Protein 4JDH (pdb70)

Organism: Homo sapiens (NCBI:txid9606)

GO terms:
  GO:0005515 protein binding (F, IPI)
  GO:0005737 cytoplasm (C, IDA)
  GO:0004674 protein serine/threonine kinase activity (F, IDA)
  GO:0005737 cytoplasm (C, EXP)
  GO:0001558 regulation of cell growth (P, TAS)
  GO:0016477 cell migration (P, TAS)
  GO:0006915 apoptotic process (P, TAS)
  GO:0007010 cytoskeleton organization (P, TAS)
  GO:0007165 signal transduction (P, TAS)
  GO:0030674 protein-macromolecule adaptor activity (F, IMP)
  GO:0050821 protein stabilization (P, IMP)
  GO:0120183 positive regulation of focal adhesion disassembly (P, IMP)
  GO:0005794 Golgi apparatus (C, TAS)
  GO:0005829 cytosol (C, TAS)
  GO:0098641 cadherin binding involved in cell-cell adhesion (F, HDA)
  GO:0004674 protein serine/threonine kinase activity (F, IMP)
  GO:0005912 adherens junction (C, HDA)
  GO:0045766 positive regulation of angiogenesis (P, IMP)
  GO:2000352 negative regulation of endothelial cell apoptotic process (P, IMP)
  GO:0005886 plasma membrane (C, IDA)

Sequence (298 aa):
SHEQFRAALQLVVDPGDPRSYLDNFIKIGEGSTGIVCIIATVRSSGKLVAVKKMDLRKQQRRELLFNEVVIMRDYQHENVVEMYNSYLVGDELWVVMEFLEGGALTDIVTHTRMNEEQIAAVCLAVLQALSVLHAQGVIHRDIKSDSILLTHDGRVKLSDFGFCAQVSKEVPRRKLVGTPYWMAPELISRLPYGPEVDIWSLGIMVIEMVDGEPPYFNEPPLKAMKMIRDNLPPRLKNLHKVSPSLKGFLDRLLVRDPAQRATAAELLKHPFLAKAGPPASIVPLMRQNRRRRTWYFGG

B-factor: mean 46.24, std 12.18, range [27.2, 111.55]

Secondary structure (DSSP, 8-state):
-HHHHHHHHHHHSPSS-GGGTEEEEEEEEE-SS-EEEEEEETTT--EEEEEEEEGGG-SSGGGGHHHHHHHHH---TTBPPEEEEEEETTEEEEEE---TTEEHHHHHHHS---HHHHHHHHHHHHHHHHHHHHTTEE----SGGGEEE-TT--EEE---TT-EE--SSS--B--EE-GGG--HHHHTT--B-THHHHHHHHHHHHHHHHSS-TTTTS-HHHHHHHHHHSSPPPPTTGGGS-HHHHHHHHHHS-SSTTTSPPHHHHTT-GGGGGPPPGGGTGGGSTTT-/----EE---

Nearest PDB structures (foldseek):
  8ahi-assembly1_A  TM=1.001E+00  e=5.045E-53  Homo sapiens
  4zy5-assembly2_B  TM=8.581E-01  e=1.109E-31  Homo sapiens
  8a66-assembly1_A  TM=9.240E-01  e=2.057E-27  Homo sapiens
  4xg9-assembly2_B  TM=8.351E-01  e=1.535E-15  Homo sapiens
  5ghv-assembly2_B  TM=8.429E-01  e=9.903E-15  Homo sapiens

Structure (mmCIF, N/CA/C/O backbone):
data_4JDH
#
_entry.id   4JDH
#
_cell.length_a   61.926
_cell.length_b   61.926
_cell.length_c   179.397
_cell.angle_alpha   90.00
_cell.angle_beta   90.00
_cell.angle_gamma   90.00
#
_symmetry.space_group_name_H-M   'P 41 21 2'
#
loop_
_entity.id
_entity.type
_entity.pdbx_description
1 polymer 'Serine/threonine-protein kinase PAK 4'
2 polymer 'Paktide T'
3 water water
#
loop_
_atom_site.group_PDB
_atom_site.id
_atom_site.type_symbol
_atom_site.label_atom_id
_atom_site.label_alt_id
_atom_site.label_comp_id
_atom_site.label_asym_id
_atom_site.label_entity_id
_atom_site.label_seq_id
_atom_site.pdbx_PDB_ins_code
_atom_site.Cartn_x
_atom_site.Cartn_y
_atom_site.Cartn_z
_atom_site.occupancy
_atom_site.B_iso_or_equiv
_atom_site.auth_seq_id
_atom_site.auth_comp_id
_atom_site.auth_asym_id
_atom_site.auth_atom_id
_atom_site.pdbx_PDB_model_num
ATOM 1 N N . SER A 1 55 ? -23.372 -2.645 -24.435 1.00 55.28 300 SER A N 1
ATOM 2 C CA . SER A 1 55 ? -23.621 -1.679 -23.339 1.00 61.33 300 SER A CA 1
ATOM 3 C C . SER A 1 55 ? -22.442 -0.700 -23.198 1.00 53.29 300 SER A C 1
ATOM 4 O O . SER A 1 55 ? -22.630 0.452 -22.826 1.00 52.44 300 SER A O 1
ATOM 7 N N . HIS A 1 56 ? -21.232 -1.189 -23.463 1.00 52.88 301 HIS A N 1
ATOM 8 C CA . HIS A 1 56 ? -20.110 -0.310 -23.684 1.00 52.85 301 HIS A CA 1
ATOM 9 C C . HIS A 1 56 ? -20.419 0.417 -24.958 1.00 47.16 301 HIS A C 1
ATOM 10 O O . HIS A 1 56 ? -20.259 1.634 -25.024 1.00 40.11 301 HIS A O 1
ATOM 17 N N . GLU A 1 57 ? -20.833 -0.327 -25.989 1.00 46.39 302 GLU A N 1
ATOM 18 C CA . GLU A 1 57 ? -21.217 0.307 -27.248 1.00 46.36 302 GLU A CA 1
ATOM 19 C C . GLU A 1 57 ? -22.433 1.255 -27.072 1.00 43.66 302 GLU A C 1
ATOM 20 O O . GLU A 1 57 ? -22.451 2.353 -27.636 1.00 40.79 302 GLU A O 1
ATOM 26 N N . GLN A 1 58 ? -23.372 0.883 -26.204 1.00 43.39 303 GLN A N 1
ATOM 27 C CA . GLN A 1 58 ? -24.459 1.755 -25.846 1.00 45.38 303 GLN A CA 1
ATOM 28 C C . GLN A 1 58 ? -23.985 3.064 -25.192 1.00 44.12 303 GLN A C 1
ATOM 29 O O . GLN A 1 58 ? -24.443 4.193 -25.577 1.00 38.41 303 GLN A O 1
ATOM 35 N N . PHE A 1 59 ? -23.040 2.956 -24.254 1.00 43.52 304 PHE A N 1
ATOM 36 C CA . PHE A 1 59 ? -22.470 4.200 -23.648 1.00 42.25 304 PHE A CA 1
ATOM 37 C C . PHE A 1 59 ? -21.608 5.056 -24.586 1.00 38.26 304 PHE A C 1
ATOM 38 O O . PHE A 1 59 ? -21.687 6.306 -24.562 1.00 38.47 304 PHE A O 1
ATOM 46 N N . ARG A 1 60 ? -20.810 4.400 -25.438 1.00 38.61 305 ARG A N 1
ATOM 47 C CA . ARG A 1 60 ? -20.095 5.098 -26.490 1.00 42.01 305 ARG A CA 1
ATOM 48 C C . ARG A 1 60 ? -21.076 5.936 -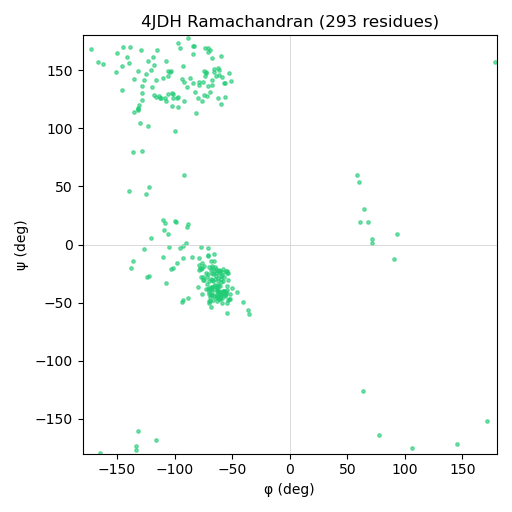27.339 1.00 39.42 305 ARG A C 1
ATOM 49 O O . ARG A 1 60 ? -20.759 7.054 -27.642 1.00 37.51 305 ARG A O 1
ATOM 57 N N . ALA A 1 61 ? -22.209 5.357 -27.781 1.00 37.83 306 ALA A N 1
ATOM 58 C CA . ALA A 1 61 ? -23.206 6.117 -28.615 1.00 36.97 306 ALA A CA 1
ATOM 59 C C . ALA A 1 61 ? -23.719 7.359 -27.848 1.00 37.09 306 ALA A C 1
ATOM 60 O O . ALA A 1 61 ? -23.824 8.433 -28.389 1.00 36.09 306 ALA A O 1
ATOM 62 N N . ALA A 1 62 ? -23.984 7.221 -26.563 1.00 36.74 307 ALA A N 1
ATOM 63 C CA . ALA A 1 62 ? -24.560 8.341 -25.785 1.00 35.91 307 ALA A CA 1
ATOM 64 C C . ALA A 1 62 ? -23.581 9.483 -25.646 1.00 37.22 307 ALA A C 1
ATOM 65 O O . ALA A 1 62 ? -23.914 10.684 -25.784 1.00 35.92 307 ALA A O 1
ATOM 67 N N . LEU A 1 63 ? -22.318 9.135 -25.402 1.00 34.77 308 LEU A N 1
ATOM 68 C CA . LEU A 1 63 ? -21.296 10.161 -25.206 1.00 35.07 308 LEU A CA 1
ATOM 69 C C . LEU A 1 63 ? -21.029 10.857 -26.513 1.00 33.32 308 LEU A C 1
ATOM 70 O O . LEU A 1 63 ? -20.757 12.042 -26.561 1.00 34.73 308 LEU A O 1
ATOM 75 N N . GLN A 1 64 ? -21.172 10.126 -27.597 1.00 33.59 309 GLN A N 1
ATOM 76 C CA . GLN A 1 64 ? -20.986 10.751 -28.909 1.00 35.57 309 GLN A CA 1
ATOM 77 C C . GLN A 1 64 ? -21.982 11.883 -29.228 1.00 40.07 309 GLN A C 1
ATOM 78 O O . GLN A 1 64 ? -21.631 12.818 -29.954 1.00 37.57 309 GLN A O 1
ATOM 84 N N . LEU A 1 65 ? -23.215 11.798 -28.704 1.00 33.99 310 LEU A N 1
ATOM 85 C CA . LEU A 1 65 ? -24.190 12.876 -28.900 1.00 39.68 310 LEU A CA 1
ATOM 86 C C . LEU A 1 65 ? -23.828 14.147 -28.135 1.00 40.57 310 LEU A C 1
ATOM 87 O O . LEU A 1 65 ? -24.319 15.236 -28.441 1.00 49.75 310 LEU A O 1
ATOM 92 N N . VAL A 1 66 ? -22.974 13.999 -27.140 1.00 35.31 311 VAL A N 1
ATOM 93 C CA . VAL A 1 66 ? -22.672 15.059 -26.206 1.00 42.44 311 VAL A CA 1
ATOM 94 C C . VAL A 1 66 ? -21.301 15.761 -26.462 1.00 43.63 311 VAL A C 1
ATOM 95 O O . VAL A 1 66 ? -21.125 16.900 -26.043 1.00 40.61 311 VAL A O 1
ATOM 99 N N . VAL A 1 67 ? -20.364 15.105 -27.171 1.00 38.89 312 VAL A N 1
ATOM 100 C CA . VAL A 1 67 ? -18.980 15.640 -27.314 1.00 38.36 312 VAL A CA 1
ATOM 101 C C . VAL A 1 67 ? -18.928 16.366 -28.639 1.00 42.36 312 VAL A C 1
ATOM 102 O O . VAL A 1 67 ? -19.889 16.267 -29.409 1.00 39.97 312 VAL A O 1
ATOM 106 N N . ASP A 1 68 ? -17.818 17.050 -28.941 1.00 38.86 313 ASP A N 1
ATOM 107 C CA . ASP A 1 68 ? -17.579 17.611 -30.288 1.00 42.04 313 ASP A CA 1
ATOM 108 C C . ASP A 1 68 ? -17.246 16.518 -31.285 1.00 43.68 313 ASP A C 1
ATOM 109 O O . ASP A 1 68 ? -16.690 15.494 -30.912 1.00 46.36 313 ASP A O 1
ATOM 114 N N . PRO A 1 69 ? -17.629 16.716 -32.576 1.00 49.79 314 PRO A N 1
ATOM 115 C CA . PRO A 1 69 ? -17.245 15.806 -33.662 1.00 47.06 314 PRO A CA 1
ATOM 116 C C . PRO A 1 69 ? -15.725 15.839 -33.895 1.00 48.79 314 PRO A C 1
ATOM 117 O O . PRO A 1 69 ? -15.080 16.835 -33.574 1.00 44.71 314 PRO A O 1
ATOM 121 N N . GLY A 1 70 ? -15.154 14.736 -34.373 1.00 47.24 315 GLY A N 1
ATOM 122 C CA . GLY A 1 70 ? -13.788 14.709 -34.825 1.00 49.26 315 GLY A CA 1
ATOM 123 C C . GLY A 1 70 ? -12.805 14.025 -33.920 1.00 52.44 315 GLY A C 1
ATOM 124 O O . GLY A 1 70 ? -13.160 13.427 -32.908 1.00 52.92 315 GLY A O 1
ATOM 125 N N . ASP A 1 71 ? -11.547 14.112 -34.310 1.00 53.59 316 ASP A N 1
ATOM 126 C CA . ASP A 1 71 ? -10.454 13.467 -33.621 1.00 54.70 316 ASP A CA 1
ATOM 127 C C . ASP A 1 71 ? -9.368 14.545 -33.455 1.00 50.92 316 ASP A C 1
ATOM 128 O O . ASP A 1 71 ? -8.812 14.994 -34.469 1.00 50.98 316 ASP A O 1
ATOM 133 N N . PRO A 1 72 ? -9.025 14.940 -32.206 1.00 44.32 317 PRO A N 1
ATOM 134 C CA . PRO A 1 72 ? -8.053 16.013 -32.158 1.00 41.28 317 PRO A CA 1
ATOM 135 C C . PRO A 1 72 ? -6.673 15.570 -32.585 1.00 45.16 317 PRO A C 1
ATOM 136 O O . PRO A 1 72 ? -5.766 16.401 -32.613 1.00 39.37 317 PRO A O 1
ATOM 140 N N . ARG A 1 73 ? -6.472 14.282 -32.890 1.00 44.18 318 ARG A N 1
ATOM 141 C CA . ARG A 1 73 ? -5.113 13.907 -33.372 1.00 49.67 318 ARG A CA 1
ATOM 142 C C . ARG A 1 73 ? -4.905 14.552 -34.719 1.00 48.69 318 ARG A C 1
ATOM 143 O O . ARG A 1 73 ? -3.802 14.701 -35.143 1.00 48.65 318 ARG A O 1
ATOM 151 N N . SER A 1 74 ? -5.981 14.962 -35.376 1.00 42.61 319 SER A N 1
ATOM 152 C CA . SER A 1 74 ? -5.837 15.709 -36.611 1.00 49.76 319 SER A CA 1
ATOM 153 C C . SER A 1 74 ? -5.069 17.055 -36.407 1.00 52.14 319 SER A C 1
ATOM 154 O O . SER A 1 74 ? -4.499 17.540 -37.370 1.00 45.75 319 SER A O 1
ATOM 157 N N . TYR A 1 75 ? -5.025 17.639 -35.187 1.00 45.05 320 TYR A N 1
ATOM 158 C CA . TYR A 1 75 ? -4.289 18.911 -34.965 1.00 45.52 320 TYR A CA 1
ATOM 159 C C . TYR A 1 75 ? -3.277 18.895 -33.852 1.00 42.09 320 TYR A C 1
ATOM 160 O O . TYR A 1 75 ? -2.559 19.912 -33.635 1.00 42.22 320 TYR A O 1
ATOM 169 N N . LEU A 1 76 ? -3.186 17.770 -33.126 1.00 41.26 321 LEU A N 1
ATOM 170 C CA . LEU A 1 76 ? -2.200 17.690 -32.017 1.00 41.13 321 LEU A CA 1
ATOM 171 C C . LEU A 1 76 ? -1.062 16.753 -32.307 1.00 42.91 321 LEU A C 1
ATOM 172 O O . LEU A 1 76 ? -1.292 15.710 -32.870 1.00 47.68 321 LEU A O 1
ATOM 177 N N . ASP A 1 77 ? 0.145 17.105 -31.867 1.00 42.89 322 ASP A N 1
ATOM 178 C CA . ASP A 1 77 ? 1.354 16.318 -32.042 1.00 47.13 322 ASP A CA 1
ATOM 179 C C . ASP A 1 77 ? 2.001 16.013 -30.699 1.00 41.90 322 ASP A C 1
ATOM 180 O O . ASP A 1 77 ? 1.854 16.769 -29.714 1.00 41.56 322 ASP A O 1
ATOM 185 N N . ASN A 1 78 ? 2.808 14.962 -30.676 1.00 40.81 323 ASN A N 1
ATOM 186 C CA . ASN A 1 78 ? 3.771 14.762 -29.548 1.00 44.25 323 ASN A CA 1
ATOM 187 C C . ASN A 1 78 ? 3.102 14.644 -28.189 1.00 40.08 323 ASN A C 1
ATOM 188 O O . ASN A 1 78 ? 3.465 15.377 -27.236 1.00 39.88 323 ASN A O 1
ATOM 193 N N . PHE A 1 79 ? 2.155 13.725 -28.102 1.00 39.61 324 PHE A N 1
ATOM 194 C CA . PHE A 1 79 ? 1.526 13.381 -26.830 1.00 38.34 324 PHE A CA 1
ATOM 195 C C . PHE A 1 79 ? 2.543 12.854 -25.803 1.00 37.41 324 PHE A C 1
ATOM 196 O O . PHE A 1 79 ? 3.248 11.924 -26.084 1.00 35.56 324 PHE A O 1
ATOM 204 N N . ILE A 1 80 ? 2.682 13.497 -24.662 1.00 36.22 325 ILE A N 1
ATOM 205 C CA . ILE A 1 80 ? 3.607 12.974 -23.586 1.00 38.46 325 ILE A CA 1
ATOM 206 C C . ILE A 1 80 ? 2.826 12.910 -22.284 1.00 37.17 325 ILE A C 1
ATOM 207 O O . ILE A 1 80 ? 2.301 13.967 -21.787 1.00 33.90 325 ILE A O 1
ATOM 212 N N . LYS A 1 81 ? 2.799 11.723 -21.686 1.00 36.83 326 LYS A N 1
ATOM 213 C CA . LYS A 1 81 ? 1.991 11.534 -20.509 1.00 39.49 326 LYS A CA 1
ATOM 214 C C . LYS A 1 81 ? 2.636 12.316 -19.406 1.00 42.98 326 LYS A C 1
ATOM 215 O O . LYS A 1 81 ? 3.845 12.266 -19.250 1.00 43.34 326 LYS A O 1
ATOM 221 N N . ILE A 1 82 ? 1.866 13.122 -18.686 1.00 40.36 327 ILE A N 1
ATOM 222 C CA . ILE A 1 82 ? 2.414 13.784 -17.527 1.00 43.56 327 ILE A CA 1
ATOM 223 C C . ILE A 1 82 ? 1.759 13.515 -16.171 1.00 52.36 327 ILE A C 1
ATOM 224 O O . ILE A 1 82 ? 2.141 14.150 -15.185 1.00 47.95 327 ILE A O 1
ATOM 229 N N . GLY A 1 83 ? 0.802 12.600 -16.102 1.00 46.61 328 GLY A N 1
ATOM 230 C CA . GLY A 1 83 ? -0.011 12.503 -14.889 1.00 53.08 328 GLY A CA 1
ATOM 231 C C . GLY A 1 83 ? -1.056 11.426 -15.041 1.00 58.46 328 GLY A C 1
ATOM 232 O O . GLY A 1 83 ? -1.403 11.069 -16.168 1.00 47.74 328 GLY A O 1
ATOM 233 N N . GLU A 1 84 ? -1.523 10.911 -13.896 1.00 58.88 329 GLU A N 1
ATOM 234 C CA . GLU A 1 84 ? -2.554 9.884 -13.767 1.00 58.06 329 GLU A CA 1
ATOM 235 C C . GLU A 1 84 ? -3.553 10.443 -12.801 1.00 64.97 329 GLU A C 1
ATOM 236 O O . GLU A 1 84 ? -3.174 11.044 -11.793 1.00 64.51 329 GLU A O 1
ATOM 242 N N . GLY A 1 85 ? -4.832 10.283 -13.129 1.00 61.66 330 GLY A N 1
ATOM 243 C CA . GLY A 1 85 ? -5.914 10.732 -12.282 1.00 55.95 330 GLY A CA 1
ATOM 244 C C . GLY A 1 85 ? -6.745 9.562 -11.784 1.00 67.70 330 GLY A C 1
ATOM 245 O O . GLY A 1 85 ? -6.394 8.366 -11.926 1.00 62.97 330 GLY A O 1
ATOM 246 N N . SER A 1 86 ? -7.880 9.906 -11.206 1.00 75.96 331 SER A N 1
ATOM 247 C CA . SER A 1 86 ? -8.802 8.892 -10.744 1.00 72.55 331 SER A CA 1
ATOM 248 C C . SER A 1 86 ? -9.591 8.287 -11.894 1.00 69.83 331 SER A C 1
ATOM 249 O O . SER A 1 86 ? -10.002 7.114 -11.819 1.00 65.55 331 SER A O 1
ATOM 252 N N . THR A 1 87 ? -9.789 9.074 -12.957 1.00 57.65 332 THR A N 1
ATOM 253 C CA . THR A 1 87 ? -10.603 8.594 -14.072 1.00 52.07 332 THR A CA 1
ATOM 254 C C . THR A 1 87 ? -9.799 8.315 -15.343 1.00 51.15 332 THR A C 1
ATOM 255 O O . THR A 1 87 ? -10.321 7.726 -16.273 1.00 49.16 332 THR A O 1
ATOM 259 N N . GLY A 1 88 ? -8.531 8.736 -15.377 1.00 43.87 333 GLY A N 1
ATOM 260 C CA . GLY A 1 88 ? -7.675 8.450 -16.526 1.00 49.24 333 GLY A CA 1
ATOM 261 C C . GLY A 1 88 ? -6.349 9.187 -16.486 1.00 50.13 333 GLY A C 1
ATOM 262 O O . GLY A 1 88 ? -5.851 9.535 -15.413 1.00 46.56 333 GLY A O 1
ATOM 263 N N . ILE A 1 89 ? -5.790 9.463 -17.648 1.00 43.91 334 ILE A N 1
ATOM 264 C CA . ILE A 1 89 ? -4.443 10.027 -17.682 1.00 44.22 334 ILE A CA 1
ATOM 265 C C . ILE A 1 89 ? -4.415 11.432 -18.259 1.00 43.70 334 ILE A C 1
ATOM 266 O O . ILE A 1 89 ? -5.406 11.895 -18.829 1.00 38.92 334 ILE A O 1
ATOM 271 N N . VAL A 1 90 ? -3.302 12.144 -18.099 1.00 36.50 335 VAL A N 1
ATOM 272 C CA . VAL A 1 90 ? -3.203 13.496 -18.620 1.00 38.85 335 VAL A CA 1
ATOM 273 C C . VAL A 1 90 ? -1.915 13.550 -19.458 1.00 39.96 335 VAL A C 1
ATOM 274 O O . VAL A 1 90 ? -0.840 13.079 -18.989 1.00 38.01 335 VAL A O 1
ATOM 278 N N . CYS A 1 91 ? -2.033 14.065 -20.680 1.00 35.73 336 CYS A N 1
ATOM 279 C CA . CYS A 1 91 ? -0.893 14.292 -21.571 1.00 36.67 336 CYS A CA 1
ATOM 280 C C . CYS A 1 91 ? -0.752 15.757 -21.953 1.00 36.94 336 CYS A C 1
ATOM 281 O O . CYS A 1 91 ? -1.740 16.508 -22.003 1.00 37.27 336 CYS A O 1
ATOM 284 N N . ILE A 1 92 ? 0.477 16.181 -22.212 1.00 33.41 337 ILE A N 1
ATOM 285 C CA A ILE A 1 92 ? 0.749 17.399 -22.958 0.50 35.22 337 ILE A CA 1
ATOM 286 C CA B ILE A 1 92 ? 0.640 17.377 -22.958 0.50 33.36 337 ILE A CA 1
ATOM 287 C C . ILE A 1 92 ? 0.661 17.061 -24.438 1.00 34.32 337 ILE A C 1
ATOM 288 O O . ILE A 1 92 ? 1.033 15.937 -24.857 1.00 36.65 337 ILE A O 1
ATOM 297 N N . ALA A 1 93 ? 0.193 18.002 -25.231 1.00 36.60 338 ALA A N 1
ATOM 298 C CA . ALA A 1 93 ? 0.230 17.826 -26.690 1.00 36.74 338 ALA A CA 1
ATOM 299 C C . ALA A 1 93 ? 0.623 19.171 -27.242 1.00 41.74 338 ALA A C 1
ATOM 300 O O . ALA A 1 93 ? 0.414 20.257 -26.604 1.00 36.36 338 ALA A O 1
ATOM 302 N N . THR A 1 94 ? 1.185 19.113 -28.437 1.00 37.87 339 THR A N 1
ATOM 303 C CA . THR A 1 94 ? 1.569 20.325 -29.157 1.00 39.58 339 THR A CA 1
ATOM 304 C C . THR A 1 94 ? 0.542 20.610 -30.226 1.00 37.41 339 THR A C 1
ATOM 305 O O . THR A 1 94 ? 0.225 19.711 -30.989 1.00 39.03 339 THR A O 1
ATOM 309 N N . VAL A 1 95 ? 0.027 21.841 -30.304 1.00 36.58 340 VAL A N 1
ATOM 310 C CA . VAL A 1 95 ? -0.892 22.185 -31.390 1.00 36.15 340 VAL A CA 1
ATOM 311 C C . VAL A 1 95 ? -0.048 22.373 -32.664 1.00 41.77 340 VAL A C 1
ATOM 312 O O . VAL A 1 95 ? 0.865 23.175 -32.666 1.00 43.92 340 VAL A O 1
ATOM 316 N N . ARG A 1 96 ? -0.346 21.640 -33.726 1.00 41.43 341 ARG A N 1
ATOM 317 C CA . ARG A 1 96 ? 0.539 21.642 -34.867 1.00 50.07 341 ARG A CA 1
ATOM 318 C C . ARG A 1 96 ? 0.599 22.971 -35.659 1.00 52.74 341 ARG A C 1
ATOM 319 O O . ARG A 1 96 ? 1.636 23.252 -36.200 1.00 53.62 341 ARG A O 1
ATOM 327 N N . SER A 1 97 ? -0.486 23.757 -35.683 1.00 48.02 342 SER A N 1
ATOM 328 C CA . SER A 1 97 ? -0.566 24.996 -36.464 1.00 53.44 342 SER A CA 1
ATOM 329 C C . SER A 1 97 ? 0.300 26.098 -35.877 1.00 55.11 342 SER A C 1
ATOM 330 O O . SER A 1 97 ? 0.756 26.952 -36.611 1.00 67.29 342 SER A O 1
ATOM 333 N N . SER A 1 98 ? 0.562 26.031 -34.574 1.00 50.59 343 SER A N 1
ATOM 334 C CA . SER A 1 98 ? 1.114 27.147 -33.808 1.00 51.41 343 SER A CA 1
ATOM 335 C C . SER A 1 98 ? 2.221 26.800 -32.852 1.00 51.98 343 SER A C 1
ATOM 336 O O . SER A 1 98 ? 2.827 27.688 -32.281 1.00 51.43 343 SER A O 1
ATOM 339 N N . GLY A 1 99 ? 2.404 25.513 -32.577 1.00 52.75 344 GLY A N 1
ATOM 340 C CA . GLY A 1 99 ? 3.322 25.096 -31.530 1.00 51.02 344 GLY A CA 1
ATOM 341 C C . GLY A 1 99 ? 2.908 25.350 -30.081 1.00 50.51 344 GLY A C 1
ATOM 342 O O . GLY A 1 99 ? 3.699 25.088 -29.194 1.00 50.08 344 GLY A O 1
ATOM 343 N N . LYS A 1 100 ? 1.698 25.857 -29.811 1.00 47.07 345 LYS A N 1
ATOM 344 C CA . LYS A 1 100 ? 1.234 26.002 -28.428 1.00 45.30 345 LYS A CA 1
ATOM 345 C C . LYS A 1 100 ? 1.042 24.639 -27.746 1.00 41.59 345 LYS A C 1
ATOM 346 O O . LYS A 1 100 ? 0.645 23.631 -28.385 1.00 37.90 345 LYS A O 1
ATOM 352 N N . LEU A 1 101 ? 1.261 24.625 -26.445 1.00 37.25 346 LEU A N 1
ATOM 353 C CA . LEU A 1 101 ? 0.960 23.429 -25.634 1.00 35.83 346 LEU A CA 1
ATOM 354 C C . LEU A 1 101 ? -0.478 23.355 -25.050 1.00 39.46 346 LEU A C 1
ATOM 355 O O . LEU A 1 101 ? -0.971 24.349 -24.544 1.00 39.25 346 LEU A O 1
ATOM 360 N N . VAL A 1 102 ? -1.139 22.191 -25.118 1.00 34.92 347 VAL A N 1
ATOM 361 C CA . VAL A 1 102 ? -2.420 21.989 -24.422 1.00 34.57 347 VAL A CA 1
ATOM 362 C C . VAL A 1 102 ? -2.311 20.741 -23.643 1.00 35.15 347 VAL A C 1
ATOM 363 O O . VAL A 1 102 ? -1.369 19.972 -23.841 1.00 36.60 347 VAL A O 1
ATOM 367 N N . ALA A 1 103 ? -3.265 20.523 -22.745 1.00 31.50 348 ALA A N 1
ATOM 368 C CA . ALA A 1 103 ? -3.336 19.307 -22.004 1.00 32.61 348 ALA A CA 1
ATOM 369 C C . ALA A 1 103 ? -4.477 18.497 -22.569 1.00 33.30 348 ALA A C 1
ATOM 370 O O . ALA A 1 103 ? -5.440 19.087 -23.070 1.00 35.54 348 ALA A O 1
ATOM 372 N N . VAL A 1 104 ? -4.362 17.171 -22.503 1.00 33.58 349 VAL A N 1
ATOM 373 C CA . VAL A 1 104 ? -5.408 16.280 -22.990 1.00 35.13 349 VAL A CA 1
ATOM 374 C C . VAL A 1 104 ? -5.668 15.224 -21.886 1.00 33.26 349 VAL A C 1
ATOM 375 O O . VAL A 1 104 ? -4.776 14.468 -21.503 1.00 34.25 349 VAL A O 1
ATOM 379 N N . LYS A 1 105 ? -6.877 15.227 -21.367 1.00 33.53 350 LYS A N 1
ATOM 380 C CA . LYS A 1 105 ? -7.260 14.224 -20.411 1.00 35.59 350 LYS A CA 1
ATOM 381 C C . LYS A 1 105 ? -7.888 13.097 -21.179 1.00 37.36 350 LYS A C 1
ATOM 382 O O . LYS A 1 105 ? -8.822 13.312 -21.989 1.00 36.13 350 LYS A O 1
ATOM 388 N N . LYS A 1 106 ? -7.341 11.891 -21.009 1.00 33.12 351 LYS A N 1
ATOM 389 C CA . LYS A 1 106 ? -7.866 10.671 -21.644 1.00 34.81 351 LYS A CA 1
ATOM 390 C C . LYS A 1 106 ? -8.447 9.691 -20.589 1.00 39.08 351 LYS A C 1
ATOM 391 O O . LYS A 1 106 ? -7.746 9.331 -19.621 1.00 35.28 351 LYS A O 1
ATOM 397 N N . MET A 1 107 ? -9.703 9.280 -20.777 1.00 39.24 352 MET A N 1
ATOM 398 C CA . MET A 1 107 ? -10.473 8.486 -19.788 1.00 34.93 352 MET A CA 1
ATOM 399 C C . MET A 1 107 ? -11.073 7.347 -20.535 1.00 38.73 352 MET A C 1
ATOM 400 O O . MET A 1 107 ? -11.891 7.563 -21.426 1.00 37.62 352 MET A O 1
ATOM 405 N N . ASP A 1 108 ? -10.670 6.130 -20.182 1.00 36.86 353 ASP A N 1
ATOM 406 C CA . ASP A 1 108 ? -11.145 4.953 -20.865 1.00 41.68 353 ASP A CA 1
ATOM 407 C C . ASP A 1 108 ? -12.534 4.606 -20.337 1.00 42.17 353 ASP A C 1
ATOM 408 O O . ASP A 1 108 ? -12.723 4.474 -19.119 1.00 42.71 353 ASP A O 1
ATOM 413 N N . LEU A 1 109 ? -13.496 4.480 -21.249 1.00 37.26 354 LEU A N 1
ATOM 414 C CA . LEU A 1 109 ? -14.885 4.260 -20.839 1.00 42.65 354 LEU A CA 1
ATOM 415 C C . LEU A 1 109 ? -15.027 2.903 -20.111 1.00 42.48 354 LEU A C 1
ATOM 416 O O . LEU A 1 109 ? -15.896 2.724 -19.248 1.00 43.16 354 LEU A O 1
ATOM 421 N N . ARG A 1 110 ? -14.142 1.985 -20.438 1.00 43.09 355 ARG A N 1
ATOM 422 C CA . ARG A 1 110 ? -14.130 0.673 -19.761 1.00 51.78 355 ARG A CA 1
ATOM 423 C C . ARG A 1 110 ? -13.491 0.621 -18.383 1.00 47.68 355 ARG A C 1
ATOM 424 O O . ARG A 1 110 ? -13.643 -0.355 -17.703 1.00 57.28 355 ARG A O 1
ATOM 432 N N . LYS A 1 111 ? -12.785 1.655 -17.966 1.00 46.04 356 LYS A N 1
ATOM 433 C CA . LYS A 1 111 ? -12.058 1.620 -16.713 1.00 51.51 356 LYS A CA 1
ATOM 434 C C . LYS A 1 111 ? -12.736 2.504 -15.691 1.00 51.56 356 LYS A C 1
ATOM 435 O O . LYS A 1 111 ? -12.089 2.915 -14.741 1.00 51.57 356 LYS A O 1
ATOM 441 N N . GLN A 1 112 ? -14.000 2.865 -15.883 1.00 43.97 357 GLN A N 1
ATOM 442 C CA . GLN A 1 112 ? -14.614 3.839 -14.944 1.00 44.20 357 GLN A CA 1
ATOM 443 C C . GLN A 1 112 ? -15.302 3.111 -13.792 1.00 48.13 357 GLN A C 1
ATOM 444 O O . GLN A 1 112 ? -15.961 2.107 -14.027 1.00 51.42 357 GLN A O 1
ATOM 450 N N . GLN A 1 113 ? -15.191 3.607 -12.552 1.00 51.84 358 GLN A N 1
ATOM 451 C CA . GLN A 1 113 ? -16.132 3.124 -11.494 1.00 56.77 358 GLN A CA 1
ATOM 452 C C . GLN A 1 113 ? -17.600 3.304 -11.920 1.00 58.52 358 GLN A C 1
ATOM 453 O O . GLN A 1 113 ? -18.372 2.373 -11.903 1.00 60.43 358 GLN A O 1
ATOM 459 N N . ARG A 1 114 ? -17.960 4.503 -12.367 1.00 50.00 359 ARG A N 1
ATOM 460 C CA . ARG A 1 114 ? -19.319 4.782 -12.822 1.00 53.28 359 ARG A CA 1
ATOM 461 C C . ARG A 1 114 ? -19.219 5.577 -14.122 1.00 46.93 359 ARG A C 1
ATOM 462 O O . ARG A 1 114 ? -18.762 6.714 -14.084 1.00 41.42 359 ARG A O 1
ATOM 470 N N . ARG A 1 115 ? -19.652 5.008 -15.241 1.00 41.51 360 ARG A N 1
ATOM 471 C CA . ARG A 1 115 ? -19.432 5.607 -16.578 1.00 47.70 360 ARG A CA 1
ATOM 472 C C . ARG A 1 115 ? -20.095 6.945 -16.697 1.00 43.70 360 ARG A C 1
ATOM 473 O O . ARG A 1 115 ? -19.567 7.871 -17.344 1.00 38.40 360 ARG A O 1
ATOM 481 N N . GLU A 1 116 ? -21.301 7.010 -16.142 1.00 41.07 361 GLU A N 1
ATOM 482 C CA . GLU A 1 116 ? -22.165 8.161 -16.351 1.00 46.87 361 GLU A CA 1
ATOM 483 C C . GLU A 1 116 ? -21.587 9.412 -15.679 1.00 44.06 361 GLU A C 1
ATOM 484 O O . GLU A 1 116 ? -21.939 10.553 -16.058 1.00 42.70 361 GLU A O 1
ATOM 490 N N . LEU A 1 117 ? -20.691 9.226 -14.703 1.00 39.33 362 LEU A N 1
ATOM 491 C CA . LEU A 1 117 ? -19.928 10.408 -14.183 1.00 38.71 362 LEU A CA 1
ATOM 492 C C . LEU A 1 117 ? -19.062 11.109 -15.243 1.00 40.40 362 LEU A C 1
ATOM 493 O O . LEU A 1 117 ? -18.759 12.311 -15.090 1.00 38.51 362 LEU A O 1
ATOM 498 N N . LEU A 1 118 ? -18.654 10.397 -16.318 1.00 35.44 363 LEU A N 1
ATOM 499 C CA . LEU A 1 118 ? -17.937 11.110 -17.419 1.00 38.77 363 LEU A CA 1
ATOM 500 C C . LEU A 1 118 ? -18.693 12.323 -18.011 1.00 41.83 363 LEU A C 1
ATOM 501 O O . LEU A 1 118 ? -18.048 13.226 -18.593 1.00 38.85 363 LEU A O 1
ATOM 506 N N . PHE A 1 119 ? -20.034 12.358 -17.854 1.00 37.45 364 PHE A N 1
ATOM 507 C CA . PHE A 1 119 ? -20.847 13.499 -18.301 1.00 38.58 364 PHE A CA 1
ATOM 508 C C . PHE A 1 119 ? -20.547 14.729 -17.452 1.00 43.41 364 PHE A C 1
ATOM 509 O O . PHE A 1 119 ? -20.736 15.838 -17.928 1.00 41.53 364 PHE A O 1
ATOM 517 N N . ASN A 1 120 ? -20.008 14.536 -16.242 1.00 41.73 365 ASN A N 1
ATOM 518 C CA . ASN A 1 120 ? -19.586 15.693 -15.384 1.00 38.33 365 ASN A CA 1
ATOM 519 C C . ASN A 1 120 ? -18.665 16.676 -16.082 1.00 47.44 365 ASN A C 1
ATOM 520 O O . ASN A 1 120 ? -18.906 17.880 -16.004 1.00 55.54 365 ASN A O 1
ATOM 525 N N . GLU A 1 121 ? -17.643 16.153 -16.754 1.00 43.34 366 GLU A N 1
ATOM 526 C CA . GLU A 1 121 ? -16.700 16.915 -17.535 1.00 54.40 366 GLU A CA 1
ATOM 527 C C . GLU A 1 121 ? -17.443 17.754 -18.614 1.00 57.01 366 GLU A C 1
ATOM 528 O O . GLU A 1 121 ? -17.146 18.932 -18.877 1.00 53.16 366 GLU A O 1
ATOM 534 N N . VAL A 1 122 ? -18.452 17.170 -19.239 1.00 52.90 367 VAL A N 1
ATOM 535 C CA . VAL A 1 122 ? -19.218 17.968 -20.216 1.00 46.94 367 VAL A CA 1
ATOM 536 C C . VAL A 1 122 ? -20.074 19.056 -19.574 1.00 39.80 367 VAL A C 1
ATOM 537 O O . VAL A 1 122 ? -20.080 20.216 -20.049 1.00 48.75 367 VAL A O 1
ATOM 541 N N . VAL A 1 123 ? -20.849 18.732 -18.538 1.00 42.66 368 VAL A N 1
ATOM 542 C CA . VAL A 1 123 ? -21.640 19.758 -17.845 1.00 46.92 368 VAL A CA 1
ATOM 543 C C . VAL A 1 123 ? -20.706 20.926 -17.358 1.00 46.90 368 VAL A C 1
ATOM 544 O O . VAL A 1 123 ? -21.065 22.096 -17.447 1.00 46.56 368 VAL A O 1
ATOM 548 N N . ILE A 1 124 ? -19.536 20.629 -16.809 1.00 40.31 369 ILE A N 1
ATOM 549 C CA . ILE A 1 124 ? -18.717 21.743 -16.262 1.00 45.08 369 ILE A CA 1
ATOM 550 C C . ILE A 1 124 ? -18.196 22.602 -17.383 1.00 54.44 369 ILE A C 1
ATOM 551 O O . ILE A 1 124 ? -18.306 23.841 -17.308 1.00 48.84 369 ILE A O 1
ATOM 556 N N . MET A 1 125 ? -17.680 21.945 -18.439 1.00 48.15 370 MET A N 1
ATOM 557 C CA . MET A 1 125 ? -17.165 22.609 -19.616 1.00 48.90 370 MET A CA 1
ATOM 558 C C . MET A 1 125 ? -18.219 23.528 -20.249 1.00 53.69 370 MET A C 1
ATOM 559 O O . MET A 1 125 ? -17.934 24.662 -20.626 1.00 48.47 370 MET A O 1
ATOM 564 N N . ARG A 1 126 ? -19.440 23.017 -20.354 1.00 50.82 371 ARG A N 1
ATOM 565 C CA . ARG A 1 126 ? -20.520 23.742 -21.033 1.00 54.46 371 ARG A CA 1
ATOM 566 C C . ARG A 1 126 ? -21.062 24.873 -20.202 1.00 56.24 371 ARG A C 1
ATOM 567 O O . ARG A 1 126 ? -21.496 25.875 -20.744 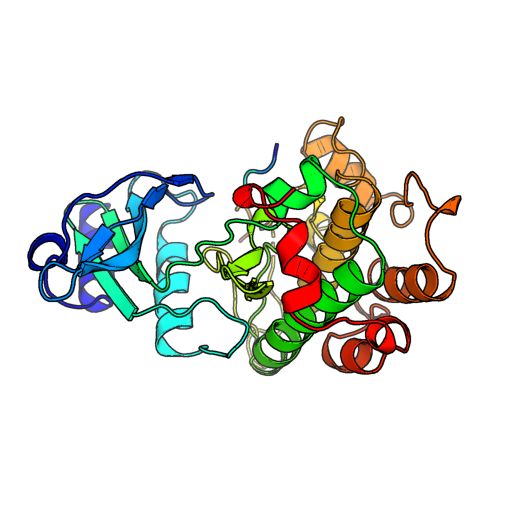1.00 59.84 371 ARG A O 1
ATOM 575 N N . ASP A 1 127 ? -21.023 24.736 -18.883 1.00 53.99 372 ASP A N 1
ATOM 576 C CA . ASP A 1 127 ? -21.799 25.613 -18.054 1.00 56.53 372 ASP A CA 1
ATOM 577 C C . ASP A 1 127 ? -21.013 26.386 -16.991 1.00 58.10 372 ASP A C 1
ATOM 578 O O . ASP A 1 127 ? -21.467 27.433 -16.616 1.00 52.34 372 ASP A O 1
ATOM 583 N N . TYR A 1 128 ? -19.876 25.882 -16.474 1.00 50.31 373 TYR A N 1
ATOM 584 C CA . TYR A 1 128 ? -19.320 26.465 -15.222 1.00 55.36 373 TYR A CA 1
ATOM 585 C C . TYR A 1 128 ? -17.875 26.971 -15.249 1.00 59.04 373 TYR A C 1
ATOM 586 O O . TYR A 1 128 ? -17.126 26.736 -14.288 1.00 59.10 373 TYR A O 1
ATOM 595 N N . GLN A 1 129 ? -17.503 27.679 -16.315 1.00 61.11 374 GLN A N 1
ATOM 596 C CA . GLN A 1 129 ? -16.153 28.280 -16.445 1.00 69.70 374 GLN A CA 1
ATOM 597 C C . GLN A 1 129 ? -15.927 29.524 -15.526 1.00 66.92 374 GLN A C 1
ATOM 598 O O . GLN A 1 129 ? -16.865 30.222 -15.267 1.00 75.50 374 GLN A O 1
ATOM 604 N N . HIS A 1 130 ? -14.693 29.774 -15.025 1.00 63.12 375 HIS A N 1
ATOM 605 C CA . HIS A 1 130 ? -14.347 30.829 -14.026 1.00 51.41 375 HIS A CA 1
ATOM 606 C C . HIS A 1 130 ? -12.869 30.963 -14.007 1.00 50.02 375 HIS A C 1
ATOM 607 O O . HIS A 1 130 ? -12.175 29.997 -14.283 1.00 47.74 375 HIS A O 1
ATOM 614 N N . GLU A 1 131 ? -12.346 32.105 -13.573 1.00 47.58 376 GLU A N 1
ATOM 615 C CA . GLU A 1 131 ? -10.907 32.363 -13.559 1.00 48.97 376 GLU A CA 1
ATOM 616 C C . GLU A 1 131 ? -10.046 31.369 -12.719 1.00 51.07 376 GLU A C 1
ATOM 617 O O . GLU A 1 131 ? -8.837 31.193 -12.962 1.00 46.00 376 GLU A O 1
ATOM 623 N N . ASN A 1 132 ? -10.641 30.738 -11.705 1.00 45.21 377 ASN A N 1
ATOM 624 C CA . ASN A 1 132 ? -9.862 29.832 -10.847 1.00 38.83 377 ASN A CA 1
ATOM 625 C C . ASN A 1 132 ? -10.269 28.402 -11.066 1.00 37.40 377 ASN A C 1
ATOM 626 O O . ASN A 1 132 ? -10.099 27.573 -10.174 1.00 36.52 377 ASN A O 1
ATOM 631 N N . VAL A 1 133 ? -10.877 28.152 -12.224 1.00 37.33 378 VAL A N 1
ATOM 632 C CA . VAL A 1 133 ? -11.241 26.839 -12.674 1.00 36.83 378 VAL A CA 1
ATOM 633 C C . VAL A 1 133 ? -10.510 26.551 -14.018 1.00 36.59 378 VAL A C 1
ATOM 634 O O . VAL A 1 133 ? -10.458 27.379 -14.903 1.00 35.58 378 VAL A O 1
ATOM 638 N N . VAL A 1 134 ? -9.959 25.367 -14.154 1.00 33.14 379 VAL A N 1
ATOM 639 C CA . VAL A 1 134 ? -9.193 24.956 -15.363 1.00 33.60 379 VAL A CA 1
ATOM 640 C C . VAL A 1 134 ? -10.082 25.125 -16.580 1.00 36.03 379 VAL A C 1
ATOM 641 O O . VAL A 1 134 ? -11.198 24.660 -16.576 1.00 32.72 379 VAL A O 1
ATOM 645 N N . GLU A 1 135 ? -9.628 25.834 -17.605 1.00 32.07 380 GLU A N 1
ATOM 646 C CA . GLU A 1 135 ? -10.464 25.934 -18.805 1.00 33.78 380 GLU A CA 1
ATOM 647 C C . GLU A 1 135 ? -10.503 24.652 -19.685 1.00 33.26 380 GLU A C 1
ATOM 648 O O . GLU A 1 135 ? -9.479 24.097 -19.974 1.00 33.38 380 GLU A O 1
ATOM 654 N N . MET A 1 136 ? -11.699 24.157 -20.030 1.00 37.54 381 MET A N 1
ATOM 655 C CA . MET A 1 136 ? -11.853 23.049 -20.969 1.00 41.26 381 MET A CA 1
ATOM 656 C C . MET A 1 136 ? -12.269 23.585 -22.332 1.00 40.41 381 MET A C 1
ATOM 657 O O . MET A 1 136 ? -13.128 24.450 -22.406 1.00 39.68 381 MET A O 1
ATOM 662 N N . TYR A 1 137 ? -11.569 23.175 -23.396 1.00 35.24 382 TYR A N 1
ATOM 663 C CA . TYR A 1 137 ? -11.827 23.675 -24.738 1.00 38.62 382 TYR A CA 1
ATOM 664 C C . TYR A 1 137 ? -12.801 22.774 -25.504 1.00 39.92 382 TYR A C 1
ATOM 665 O O . TYR A 1 137 ? -13.735 23.294 -26.066 1.00 43.28 382 TYR A O 1
ATOM 674 N N . ASN A 1 138 ? -12.599 21.441 -25.541 1.00 35.76 383 ASN A N 1
ATOM 675 C CA . ASN A 1 138 ? -13.377 20.608 -26.491 1.00 35.94 383 ASN A CA 1
ATOM 676 C C . ASN A 1 138 ? -13.254 19.196 -25.987 1.00 34.53 383 ASN A C 1
ATOM 677 O O . ASN A 1 138 ? -12.285 18.829 -25.199 1.00 33.88 383 ASN A O 1
ATOM 682 N N . SER A 1 139 ? -14.247 18.397 -26.346 1.00 34.27 384 SER A N 1
ATOM 683 C CA . SER A 1 139 ? -14.269 16.994 -25.922 1.00 34.06 384 SER A CA 1
ATOM 684 C C . SER A 1 139 ? -14.555 16.163 -27.147 1.00 33.99 384 SER A C 1
ATOM 685 O O . SER A 1 139 ? -15.266 16.630 -28.115 1.00 33.57 384 SER A O 1
ATOM 688 N N . TYR A 1 140 ? -14.009 14.941 -27.144 1.00 30.83 385 TYR A N 1
ATOM 689 C CA . TYR A 1 140 ? -14.087 14.063 -28.282 1.00 33.46 385 TYR A CA 1
ATOM 690 C C . TYR A 1 140 ? -14.195 12.633 -27.768 1.00 33.75 385 TYR A C 1
ATOM 691 O O . TYR A 1 140 ? -13.711 12.318 -26.700 1.00 32.47 385 TYR A O 1
ATOM 700 N N . LEU A 1 141 ? -14.803 11.789 -28.568 1.00 32.10 386 LEU A N 1
ATOM 701 C CA . LEU A 1 141 ? -14.792 10.368 -28.310 1.00 34.85 386 LEU A CA 1
ATOM 702 C C . LEU A 1 141 ? -13.785 9.826 -29.249 1.00 32.31 386 LEU A C 1
ATOM 703 O O . LEU A 1 141 ? -13.960 9.937 -30.438 1.00 34.85 386 LEU A O 1
ATOM 708 N N . VAL A 1 142 ? -12.729 9.201 -28.741 1.00 39.00 387 VAL A N 1
ATOM 709 C CA . VAL A 1 142 ? -11.698 8.647 -29.645 1.00 38.19 387 VAL A CA 1
ATOM 710 C C . VAL A 1 142 ? -11.569 7.180 -29.364 1.00 39.84 387 VAL A C 1
ATOM 711 O O . VAL A 1 142 ? -10.998 6.809 -28.330 1.00 37.63 387 VAL A O 1
ATOM 715 N N . GLY A 1 143 ? -12.148 6.338 -30.206 1.00 40.34 388 GLY A N 1
ATOM 716 C CA . GLY A 1 143 ? -12.159 4.923 -29.923 1.00 43.66 388 GLY A CA 1
ATOM 717 C C . GLY A 1 143 ? -12.961 4.659 -28.656 1.00 44.88 388 GLY A C 1
ATOM 718 O O . GLY A 1 143 ? -14.138 5.034 -28.565 1.00 41.40 388 GLY A O 1
ATOM 719 N N . ASP A 1 144 ? -12.342 3.970 -27.698 1.00 41.24 389 ASP A N 1
ATOM 720 C CA . ASP A 1 144 ? -12.958 3.736 -26.387 1.00 45.32 389 ASP A CA 1
ATOM 721 C C . ASP A 1 144 ? -12.704 4.789 -25.289 1.00 42.51 389 ASP A C 1
ATOM 722 O O . ASP A 1 144 ? -13.005 4.549 -24.105 1.00 42.84 389 ASP A O 1
ATOM 727 N N . GLU A 1 145 ? -12.213 5.978 -25.667 1.00 40.24 390 GLU A N 1
ATOM 728 C CA . GLU A 1 145 ? -11.811 6.952 -24.661 1.00 35.95 390 GLU A CA 1
ATOM 729 C C . GLU A 1 145 ? -12.482 8.289 -24.904 1.00 36.25 390 GLU A C 1
ATOM 730 O O . GLU A 1 145 ? -12.632 8.674 -26.067 1.00 32.09 390 GLU A O 1
ATOM 736 N N . LEU A 1 146 ? -12.881 8.973 -23.814 1.00 36.65 391 LEU A N 1
ATOM 737 C CA . LEU A 1 146 ? -13.253 10.388 -23.849 1.00 34.74 391 LEU A CA 1
ATOM 738 C C . LEU A 1 146 ? -11.903 11.149 -23.765 1.00 36.36 391 LEU A C 1
ATOM 739 O O . LEU A 1 146 ? -11.058 10.842 -22.912 1.00 37.34 391 LEU A O 1
ATOM 744 N N . TRP A 1 147 ? -11.706 12.116 -24.659 1.00 32.68 392 TRP A N 1
ATOM 745 C CA . TRP A 1 147 ? -10.548 13.030 -24.581 1.00 33.52 392 TRP A CA 1
ATOM 746 C C . TRP A 1 147 ? -11.076 14.411 -24.396 1.00 35.28 392 TRP A C 1
ATOM 747 O O . TRP A 1 147 ? -11.988 14.902 -25.167 1.00 36.34 392 TRP A O 1
ATOM 758 N N . VAL A 1 148 ? -10.533 15.053 -23.392 1.00 29.12 393 VAL A N 1
ATOM 759 C CA . VAL A 1 148 ? -10.875 16.436 -23.178 1.00 32.96 393 VAL A CA 1
ATOM 760 C C . VAL A 1 148 ? -9.597 17.230 -23.367 1.00 30.56 393 VAL A C 1
ATOM 761 O O . VAL A 1 148 ? -8.573 16.968 -22.681 1.00 32.28 393 VAL A O 1
ATOM 765 N N . VAL A 1 149 ? -9.689 18.220 -24.229 1.00 30.44 394 VAL A N 1
ATOM 766 C CA . VAL A 1 149 ? -8.540 19.109 -24.553 1.00 31.57 394 VAL A CA 1
ATOM 767 C C . VAL A 1 149 ? -8.771 20.321 -23.690 1.00 30.88 394 VAL A C 1
ATOM 768 O O . VAL A 1 149 ? -9.838 20.988 -23.746 1.00 27.60 394 VAL A O 1
ATOM 772 N N . MET A 1 150 ? -7.760 20.647 -22.925 1.00 28.68 395 MET A N 1
ATOM 773 C CA . MET A 1 150 ? -7.874 21.670 -21.892 1.00 33.25 395 MET A CA 1
ATOM 774 C C . MET A 1 150 ? -6.611 22.491 -21.699 1.00 31.02 395 MET A C 1
ATOM 775 O O . MET A 1 150 ? -5.542 22.225 -22.285 1.00 30.38 395 MET A O 1
ATOM 780 N N . GLU A 1 151 ? -6.759 23.554 -20.925 1.00 31.49 396 GLU A N 1
ATOM 781 C CA . GLU A 1 151 ? -5.694 24.434 -20.599 1.00 32.84 396 GLU A CA 1
ATOM 782 C C . GLU A 1 151 ? -4.595 23.619 -19.961 1.00 35.89 396 GLU A C 1
ATOM 783 O O . GLU A 1 151 ? -4.871 22.747 -19.121 1.00 31.23 396 GLU A O 1
ATOM 789 N N . PHE A 1 152 ? -3.351 23.913 -20.306 1.00 34.17 397 PHE A N 1
ATOM 790 C CA . PHE A 1 152 ? -2.209 23.204 -19.724 1.00 35.14 397 PHE A CA 1
ATOM 791 C C . PHE A 1 152 ? -1.644 24.039 -18.552 1.00 35.23 397 PHE A C 1
ATOM 792 O O . PHE A 1 152 ? -1.307 25.196 -18.721 1.00 37.26 397 PHE A O 1
ATOM 800 N N . LEU A 1 153 ? -1.674 23.472 -17.346 1.00 35.13 398 LEU A N 1
ATOM 801 C CA . LEU A 1 153 ? -1.235 24.190 -16.137 1.00 35.91 398 LEU A CA 1
ATOM 802 C C . LEU A 1 153 ? 0.183 23.702 -15.876 1.00 33.81 398 LEU A C 1
ATOM 803 O O . LEU A 1 153 ? 0.356 22.636 -15.276 1.00 31.80 398 LEU A O 1
ATOM 808 N N . GLU A 1 154 ? 1.168 24.498 -16.334 1.00 32.08 399 GLU A N 1
ATOM 809 C CA . GLU A 1 154 ? 2.531 24.023 -16.565 1.00 36.04 399 GLU A CA 1
ATOM 810 C C . GLU A 1 154 ? 3.225 23.958 -15.203 1.00 41.05 399 GLU A C 1
ATOM 811 O O . GLU A 1 154 ? 4.234 23.268 -15.066 1.00 44.11 399 GLU A O 1
ATOM 817 N N . GLY A 1 155 ? 2.651 24.659 -14.204 1.00 38.85 400 GLY A N 1
ATOM 818 C CA . GLY A 1 155 ? 3.132 24.603 -12.821 1.00 40.40 400 GLY A CA 1
ATOM 819 C C . GLY A 1 155 ? 2.856 23.298 -12.096 1.00 39.92 400 GLY A C 1
ATOM 820 O O . GLY A 1 155 ? 3.353 23.093 -10.995 1.00 46.31 400 GLY A O 1
ATOM 821 N N . GLY A 1 156 ? 2.039 22.409 -12.672 1.00 36.07 401 GLY A N 1
ATOM 822 C CA . GLY A 1 156 ? 1.761 21.090 -12.076 1.00 37.96 401 GLY A CA 1
ATOM 823 C C . GLY A 1 156 ? 0.770 21.162 -10.923 1.00 40.32 401 GLY A C 1
ATOM 824 O O . GLY A 1 156 ? 0.133 22.183 -10.733 1.00 34.13 401 GLY A O 1
ATOM 825 N N . ALA A 1 157 ? 0.704 20.100 -10.126 1.00 39.74 402 ALA A N 1
ATOM 826 C CA . ALA A 1 157 ? -0.281 19.993 -9.024 1.00 39.70 402 ALA A CA 1
ATOM 827 C C . ALA A 1 157 ? 0.273 20.507 -7.677 1.00 39.57 402 ALA A C 1
ATOM 828 O O . ALA A 1 157 ? 1.474 20.453 -7.399 1.00 35.71 402 ALA A O 1
ATOM 830 N N . LEU A 1 158 ? -0.631 20.960 -6.811 1.00 37.16 403 LEU A N 1
ATOM 831 C CA . LEU A 1 158 ? -0.216 21.472 -5.522 1.00 33.69 403 LEU A CA 1
ATOM 832 C C . LEU A 1 158 ? 0.413 20.306 -4.688 1.00 34.33 403 LEU A C 1
ATOM 833 O O . LEU A 1 158 ? 1.235 20.505 -3.774 1.00 35.84 403 LEU A O 1
ATOM 838 N N . THR A 1 159 ? 0.056 19.078 -5.033 1.00 33.39 404 THR A N 1
ATOM 839 C CA . THR A 1 159 ? 0.591 17.909 -4.313 1.00 35.68 404 THR A CA 1
ATOM 840 C C . THR A 1 159 ? 2.088 17.852 -4.349 1.00 40.24 404 THR A C 1
ATOM 841 O O . THR A 1 159 ? 2.714 17.443 -3.323 1.00 39.53 404 THR A O 1
ATOM 845 N N . ASP A 1 160 ? 2.681 18.181 -5.508 1.00 36.15 405 ASP A N 1
ATOM 846 C CA . ASP A 1 160 ? 4.149 18.013 -5.664 1.00 37.97 405 ASP A CA 1
ATOM 847 C C . ASP A 1 160 ? 4.793 18.985 -4.683 1.00 39.71 405 ASP A C 1
ATOM 848 O O . ASP A 1 160 ? 5.829 18.694 -4.060 1.00 46.09 405 ASP A O 1
ATOM 853 N N . ILE A 1 161 ? 4.158 20.127 -4.504 1.00 36.24 406 ILE A N 1
ATOM 854 C CA . ILE A 1 161 ? 4.638 21.164 -3.548 1.00 38.46 406 ILE A CA 1
ATOM 855 C C . ILE A 1 161 ? 4.543 20.774 -2.062 1.00 40.33 406 ILE A C 1
ATOM 856 O O . ILE A 1 161 ? 5.544 20.932 -1.303 1.00 36.29 406 ILE A O 1
ATOM 861 N N . VAL A 1 162 ? 3.356 20.363 -1.614 1.00 38.65 407 VAL A N 1
ATOM 862 C CA . VAL A 1 162 ? 3.145 20.091 -0.174 1.00 38.64 407 VAL A CA 1
ATOM 863 C C . VAL A 1 162 ? 3.962 18.858 0.251 1.00 42.19 407 VAL A C 1
ATOM 864 O O . VAL A 1 162 ? 4.305 18.692 1.420 1.00 42.57 407 VAL A O 1
ATOM 868 N N . THR A 1 163 ? 4.273 17.974 -0.675 1.00 40.15 408 THR A N 1
ATOM 869 C CA . THR A 1 163 ? 4.984 16.810 -0.234 1.00 45.73 408 THR A CA 1
ATOM 870 C C . THR A 1 163 ? 6.510 17.104 -0.170 1.00 49.51 408 THR A C 1
ATOM 871 O O . THR A 1 163 ? 7.225 16.328 0.410 1.00 45.74 408 THR A O 1
ATOM 875 N N . HIS A 1 164 ? 6.967 18.236 -0.716 1.00 43.31 409 HIS A N 1
ATOM 876 C CA . HIS A 1 164 ? 8.397 18.512 -0.909 1.00 47.72 409 HIS A CA 1
ATOM 877 C C . HIS A 1 164 ? 8.895 19.752 -0.248 1.00 48.74 409 HIS A C 1
ATOM 878 O O . HIS A 1 164 ? 10.042 19.782 0.049 1.00 46.68 409 HIS A O 1
ATOM 885 N N . THR A 1 165 ? 8.088 20.784 -0.007 1.00 44.17 410 THR A N 1
ATOM 886 C CA . THR A 1 165 ? 8.599 21.964 0.741 1.00 47.90 410 THR A CA 1
ATOM 887 C C . THR A 1 165 ? 7.613 22.362 1.796 1.00 45.01 410 THR A C 1
ATOM 888 O O . THR A 1 165 ? 6.545 21.755 1.922 1.00 45.07 410 THR A O 1
ATOM 892 N N . ARG A 1 166 ? 7.925 23.444 2.497 1.00 44.71 411 ARG A N 1
ATOM 893 C CA . ARG A 1 166 ? 6.984 24.026 3.502 1.00 49.16 411 ARG A CA 1
ATOM 894 C C . ARG A 1 166 ? 6.399 25.291 2.905 1.00 43.98 411 ARG A C 1
ATOM 895 O O . ARG A 1 166 ? 7.108 26.097 2.363 1.00 50.42 411 ARG A O 1
ATOM 903 N N . MET A 1 167 ? 5.099 25.435 2.921 1.00 44.10 412 MET A N 1
ATOM 904 C CA . MET A 1 167 ? 4.538 26.681 2.464 1.00 41.81 412 MET A CA 1
ATOM 905 C C . MET A 1 167 ? 4.497 27.664 3.663 1.00 41.60 412 MET A C 1
ATOM 906 O O . MET A 1 167 ? 4.284 27.262 4.793 1.00 40.15 412 MET A O 1
ATOM 911 N N . ASN A 1 168 ? 4.732 28.927 3.437 1.00 40.52 413 ASN A N 1
ATOM 912 C CA . ASN A 1 168 ? 4.478 29.908 4.516 1.00 39.78 413 ASN A CA 1
ATOM 913 C C . ASN A 1 168 ? 3.049 30.383 4.434 1.00 41.72 413 ASN A C 1
ATOM 914 O O . ASN A 1 168 ? 2.302 30.010 3.483 1.00 36.74 413 ASN A O 1
ATOM 919 N N . GLU A 1 169 ? 2.643 31.244 5.371 1.00 41.11 414 GLU A N 1
ATOM 920 C CA . GLU A 1 169 ? 1.198 31.548 5.483 1.00 43.55 414 GLU A CA 1
ATOM 921 C C . GLU A 1 169 ? 0.704 32.463 4.412 1.00 38.33 414 GLU A C 1
ATOM 922 O O . GLU A 1 169 ? -0.463 32.418 4.037 1.00 41.21 414 GLU A O 1
ATOM 928 N N . GLU A 1 170 ? 1.586 33.317 3.892 1.00 38.53 415 GLU A N 1
ATOM 929 C CA . GLU A 1 170 ? 1.223 34.093 2.718 1.00 39.50 415 GLU A CA 1
ATOM 930 C C . GLU A 1 170 ? 0.769 33.187 1.512 1.00 41.35 415 GLU A C 1
ATOM 931 O O . GLU A 1 170 ? -0.167 33.543 0.779 1.00 41.09 415 GLU A O 1
ATOM 937 N N . GLN A 1 171 ? 1.479 32.065 1.315 1.00 36.66 416 GLN A N 1
ATOM 938 C CA . GLN A 1 171 ? 1.271 31.135 0.244 1.00 35.99 416 GLN A CA 1
ATOM 939 C C . GLN A 1 171 ? 0.022 30.276 0.533 1.00 32.19 416 GLN A C 1
ATOM 940 O O . GLN A 1 171 ? -0.783 30.041 -0.359 1.00 34.68 416 GLN A O 1
ATOM 946 N N . ILE A 1 172 ? -0.143 29.834 1.759 1.00 33.21 417 ILE A N 1
ATOM 947 C CA . ILE A 1 172 ? -1.303 29.062 2.122 1.00 35.23 417 ILE A CA 1
ATOM 948 C C . ILE A 1 172 ? -2.538 29.909 1.913 1.00 39.16 417 ILE A C 1
ATOM 949 O O . ILE A 1 172 ? -3.536 29.426 1.328 1.00 38.60 417 ILE A O 1
ATOM 954 N N . ALA A 1 173 ? -2.477 31.154 2.398 1.00 38.23 418 ALA A N 1
ATOM 955 C CA . ALA A 1 173 ? -3.617 32.080 2.256 1.00 38.41 418 ALA A CA 1
ATOM 956 C C . ALA A 1 173 ? -3.970 32.396 0.783 1.00 36.86 418 ALA A C 1
ATOM 957 O O . ALA A 1 173 ? -5.176 32.477 0.433 1.00 37.60 418 ALA A O 1
ATOM 959 N N . ALA A 1 174 ? -2.946 32.559 -0.068 1.00 35.44 419 ALA A N 1
ATOM 960 C CA . ALA A 1 174 ? -3.110 32.735 -1.507 1.00 33.88 419 ALA A CA 1
ATOM 961 C C . ALA A 1 174 ? -3.862 31.495 -2.118 1.00 35.29 419 ALA A C 1
ATOM 962 O O . ALA A 1 174 ? -4.793 31.658 -2.876 1.00 32.11 419 ALA A O 1
ATOM 964 N N . VAL A 1 175 ? -3.464 30.258 -1.744 1.00 32.41 420 VAL A N 1
ATOM 965 C CA . VAL A 1 175 ? -4.122 29.052 -2.254 1.00 34.25 420 VAL A CA 1
ATOM 966 C C . VAL A 1 175 ? -5.588 29.021 -1.795 1.00 35.30 420 VAL A C 1
ATOM 967 O O . VAL A 1 175 ? -6.521 28.829 -2.615 1.00 37.96 420 VAL A O 1
ATOM 971 N N . CYS A 1 176 ? -5.797 29.301 -0.514 1.00 36.02 421 CYS A N 1
ATOM 972 C CA . CYS A 1 176 ? -7.134 29.159 0.089 1.00 34.31 421 CYS A CA 1
ATOM 973 C C . CYS A 1 176 ? -8.056 30.221 -0.532 1.00 37.72 421 CYS A C 1
ATOM 974 O O . CYS A 1 176 ? -9.211 29.954 -0.842 1.00 35.89 421 CYS A O 1
ATOM 977 N N . LEU A 1 177 ? -7.517 31.404 -0.796 1.00 35.61 422 LEU A N 1
ATOM 978 C CA . LEU A 1 177 ? -8.339 32.457 -1.360 1.00 35.25 422 LEU A CA 1
ATOM 979 C C . LEU A 1 177 ? -8.759 32.069 -2.778 1.00 36.82 422 LEU A C 1
ATOM 980 O O . LEU A 1 177 ? -9.931 32.190 -3.142 1.00 39.51 422 LEU A O 1
ATOM 985 N N . ALA A 1 178 ? -7.815 31.543 -3.567 1.00 38.53 423 ALA A N 1
ATOM 986 C CA . ALA A 1 178 ? -8.093 31.183 -4.950 1.00 37.48 423 ALA A CA 1
ATOM 987 C C . ALA A 1 178 ? -9.144 30.084 -4.984 1.00 36.06 423 ALA A C 1
ATOM 988 O O . ALA A 1 178 ? -10.099 30.096 -5.831 1.00 34.41 423 ALA A O 1
ATOM 990 N N . VAL A 1 179 ? -8.975 29.136 -4.077 1.00 31.13 424 VAL A N 1
ATOM 991 C CA . VAL A 1 179 ? -9.862 27.985 -4.004 1.00 31.36 424 VAL A CA 1
ATOM 992 C C . VAL A 1 179 ? -11.262 28.396 -3.549 1.00 36.65 424 VAL A C 1
ATOM 993 O O . VAL A 1 179 ? -12.306 27.968 -4.115 1.00 37.71 424 VAL A O 1
ATOM 997 N N . LEU A 1 180 ? -11.295 29.244 -2.556 1.00 35.43 425 LEU A N 1
ATOM 998 C CA . LEU A 1 180 ? -12.579 29.736 -2.042 1.00 33.42 425 LEU A CA 1
ATOM 999 C C . LEU A 1 180 ? -13.347 30.604 -3.020 1.00 35.55 425 LEU A C 1
ATOM 1000 O O . LEU A 1 180 ? -14.596 30.580 -2.980 1.00 36.26 425 LEU A O 1
ATOM 1005 N N . GLN A 1 181 ? -12.640 31.355 -3.882 1.00 33.04 426 GLN A N 1
ATOM 1006 C CA . GLN A 1 181 ? -13.256 32.130 -4.953 1.00 36.79 426 GLN A CA 1
ATOM 1007 C C . GLN A 1 181 ? -13.961 31.186 -5.940 1.00 34.46 426 GLN A C 1
ATOM 1008 O O . GLN A 1 181 ? -15.094 31.473 -6.322 1.00 36.49 426 GLN A O 1
ATOM 1014 N N . ALA A 1 182 ? -13.292 30.121 -6.403 1.00 31.76 427 ALA A N 1
ATOM 1015 C CA . ALA A 1 182 ? -13.899 29.121 -7.284 1.00 32.41 427 ALA A CA 1
ATOM 1016 C C . ALA A 1 182 ? -15.114 28.513 -6.553 1.00 34.14 427 ALA A C 1
ATOM 1017 O O . ALA A 1 182 ? -16.247 28.488 -7.087 1.00 35.30 427 ALA A O 1
ATOM 1019 N N . LEU A 1 183 ? -14.916 28.069 -5.298 1.00 34.49 428 LEU A N 1
ATOM 1020 C CA . LEU A 1 183 ? -16.022 27.398 -4.559 1.00 34.80 428 LEU A CA 1
ATOM 1021 C C . LEU A 1 183 ? -17.254 28.296 -4.286 1.00 39.02 428 LEU A C 1
ATOM 1022 O O . LEU A 1 183 ? -18.414 27.829 -4.399 1.00 36.11 428 LEU A O 1
ATOM 1027 N N . SER A 1 184 ? -17.022 29.561 -3.946 1.00 37.07 429 SER A N 1
ATOM 1028 C CA . SER A 1 184 ? -18.150 30.483 -3.721 1.00 38.81 429 SER A CA 1
ATOM 1029 C C . SER A 1 184 ? -19.072 30.547 -4.981 1.00 37.80 429 SER A C 1
ATOM 1030 O O . SER A 1 184 ? -20.288 30.445 -4.869 1.00 38.76 429 SER A O 1
ATOM 1033 N N . VAL A 1 185 ? -18.461 30.626 -6.142 1.00 36.81 430 VAL A N 1
ATOM 1034 C CA . VAL A 1 185 ? -19.170 30.696 -7.408 1.00 38.05 430 VAL A CA 1
ATOM 1035 C C . VAL A 1 185 ? -19.848 29.347 -7.736 1.00 39.66 430 VAL A C 1
ATOM 1036 O O . VAL A 1 185 ? -21.047 29.306 -8.064 1.00 37.07 430 VAL A O 1
ATOM 1040 N N . LEU A 1 186 ? -19.104 28.240 -7.662 1.00 37.50 431 LEU A N 1
ATOM 1041 C CA . LEU A 1 186 ? -19.690 26.926 -7.906 1.00 38.07 431 LEU A CA 1
ATOM 1042 C C . LEU A 1 186 ? -20.840 26.577 -6.919 1.00 40.20 431 LEU A C 1
ATOM 1043 O O . LEU A 1 186 ? -21.940 26.124 -7.330 1.00 36.72 431 LEU A O 1
ATOM 1048 N N . HIS A 1 187 ? -20.606 26.810 -5.630 1.00 36.82 432 HIS A N 1
ATOM 1049 C CA . HIS A 1 187 ? -21.617 26.496 -4.608 1.00 36.93 432 HIS A CA 1
ATOM 1050 C C . HIS A 1 187 ? -22.823 27.369 -4.767 1.00 41.53 432 HIS A C 1
ATOM 1051 O O . HIS A 1 187 ? -23.931 26.852 -4.576 1.00 39.26 432 HIS A O 1
ATOM 1058 N N . ALA A 1 188 ? -22.664 28.660 -5.169 1.00 38.31 433 ALA A N 1
ATOM 1059 C CA . ALA A 1 188 ? -23.860 29.523 -5.478 1.00 40.19 433 ALA A CA 1
ATOM 1060 C C . ALA A 1 188 ? -24.689 28.921 -6.592 1.00 42.86 433 ALA A C 1
ATOM 1061 O O . ALA A 1 188 ? -25.862 29.191 -6.659 1.00 43.16 433 ALA A O 1
ATOM 1063 N N . GLN A 1 189 ? -24.087 28.142 -7.496 1.00 39.02 434 GLN A N 1
ATOM 1064 C CA . GLN A 1 189 ? -24.886 27.462 -8.524 1.00 46.73 434 GLN A CA 1
ATOM 1065 C C . GLN A 1 189 ? -25.218 26.031 -8.238 1.00 44.33 434 GLN A C 1
ATOM 1066 O O . GLN A 1 189 ? -25.589 25.289 -9.127 1.00 49.06 434 GLN A O 1
ATOM 1072 N N . GLY A 1 190 ? -25.126 25.659 -6.986 1.00 43.75 435 GLY A N 1
ATOM 1073 C CA . GLY A 1 190 ? -25.426 24.299 -6.543 1.00 42.87 435 GLY A CA 1
ATOM 1074 C C . GLY A 1 190 ? -24.430 23.242 -7.044 1.00 43.79 435 GLY A C 1
ATOM 1075 O O . GLY A 1 190 ? -24.760 22.077 -7.035 1.00 48.51 435 GLY A O 1
ATOM 1076 N N . VAL A 1 191 ? -23.226 23.611 -7.471 1.00 34.76 436 VAL A N 1
ATOM 1077 C CA . VAL A 1 191 ? -22.256 22.544 -7.864 1.00 33.70 436 VAL A CA 1
ATOM 1078 C C . VAL A 1 191 ? -21.304 22.256 -6.707 1.00 36.32 436 VAL A C 1
ATOM 1079 O O . VAL A 1 191 ? -20.679 23.179 -6.157 1.00 34.34 436 VAL A O 1
ATOM 1083 N N . ILE A 1 192 ? -21.199 20.991 -6.335 1.00 30.68 437 ILE A N 1
ATOM 1084 C CA . ILE A 1 192 ? -20.308 20.514 -5.276 1.00 28.48 437 ILE A CA 1
ATOM 1085 C C . ILE A 1 192 ? -19.199 19.752 -5.957 1.00 32.55 437 ILE A C 1
ATOM 1086 O O . ILE A 1 192 ? -19.468 18.866 -6.757 1.00 33.89 437 ILE A O 1
ATOM 1091 N N . HIS A 1 193 ? -17.940 20.106 -5.696 1.00 30.92 438 HIS A N 1
ATOM 1092 C CA . HIS A 1 193 ? -16.828 19.422 -6.380 1.00 29.59 438 HIS A CA 1
ATOM 1093 C C . HIS A 1 193 ? -16.709 17.984 -5.901 1.00 30.33 438 HIS A C 1
ATOM 1094 O O . HIS A 1 193 ? -16.468 17.071 -6.704 1.00 30.58 438 HIS A O 1
ATOM 1101 N N . ARG A 1 194 ? -16.720 17.801 -4.577 1.00 31.73 439 ARG A N 1
ATOM 1102 C CA . ARG A 1 194 ? -16.600 16.473 -3.855 1.00 31.73 439 ARG A CA 1
ATOM 1103 C C . ARG A 1 194 ? -15.211 15.800 -3.891 1.00 31.10 439 ARG A C 1
ATOM 1104 O O . ARG A 1 194 ? -15.046 14.670 -3.418 1.00 32.98 439 ARG A O 1
ATOM 1112 N N . ASP A 1 195 ? -14.228 16.422 -4.507 1.00 31.67 440 ASP A N 1
ATOM 1113 C CA . ASP A 1 195 ? -12.891 15.795 -4.427 1.00 32.55 440 ASP A CA 1
ATOM 1114 C C . ASP A 1 195 ? -11.796 16.838 -4.232 1.00 33.63 440 ASP A C 1
ATOM 1115 O O . ASP A 1 195 ? -10.753 16.845 -4.924 1.00 31.32 440 ASP A O 1
ATOM 1120 N N . ILE A 1 196 ? -12.046 17.773 -3.303 1.00 32.18 441 ILE A N 1
ATOM 1121 C CA . ILE A 1 196 ? -11.037 18.816 -3.021 1.00 30.63 441 ILE A CA 1
ATOM 1122 C C . ILE A 1 196 ? -9.871 18.150 -2.262 1.00 32.39 441 ILE A C 1
ATOM 1123 O O . ILE A 1 196 ? -10.122 17.463 -1.249 1.00 32.21 441 ILE A O 1
ATOM 1128 N N . LYS A 1 197 ? -8.644 18.330 -2.746 1.00 31.19 442 LYS A N 1
ATOM 1129 C CA . LYS A 1 197 ? -7.391 17.845 -2.095 1.00 30.74 442 LYS A CA 1
ATOM 1130 C C . LYS A 1 197 ? -6.282 18.484 -2.965 1.00 34.52 442 LYS A C 1
ATOM 1131 O O . LYS A 1 197 ? -6.611 19.108 -4.019 1.00 29.09 442 LYS A O 1
ATOM 1137 N N . SER A 1 198 ? -5.022 18.452 -2.509 1.00 31.97 443 SER A N 1
ATOM 1138 C CA . SER A 1 198 ? -3.964 19.137 -3.234 1.00 31.88 443 SER A CA 1
ATOM 1139 C C . SER A 1 198 ? -3.850 18.624 -4.701 1.00 33.30 443 SER A C 1
ATOM 1140 O O . SER A 1 198 ? -3.451 19.377 -5.577 1.00 31.21 443 SER A O 1
ATOM 1143 N N . ASP A 1 199 ? -4.160 17.353 -4.937 1.00 33.85 444 ASP A N 1
ATOM 1144 C CA . ASP A 1 199 ? -4.002 16.729 -6.294 1.00 35.26 444 ASP A CA 1
ATOM 1145 C C . ASP A 1 199 ? -4.964 17.434 -7.262 1.00 33.73 444 ASP A C 1
ATOM 1146 O O . ASP A 1 199 ? -4.692 17.534 -8.451 1.00 31.21 444 ASP A O 1
ATOM 1151 N N . SER A 1 200 ? -6.042 18.019 -6.737 1.00 30.76 445 SER A N 1
ATOM 1152 C CA . SER A 1 200 ? -7.018 18.664 -7.619 1.00 32.53 445 SER A CA 1
ATOM 1153 C C . SER A 1 200 ? -6.698 20.121 -7.871 1.00 34.89 445 SER A C 1
ATOM 1154 O O . SER A 1 200 ? -7.488 20.801 -8.540 1.00 34.30 445 SER A O 1
ATOM 1157 N N . ILE A 1 201 ? -5.597 20.650 -7.315 1.00 32.55 446 ILE A N 1
ATOM 1158 C CA . ILE A 1 201 ? -5.345 22.056 -7.489 1.00 31.86 446 ILE A CA 1
ATOM 1159 C C . ILE A 1 201 ? -4.112 22.162 -8.383 1.00 32.62 446 ILE A C 1
ATOM 1160 O O . ILE A 1 201 ? -3.059 21.600 -8.068 1.00 35.17 446 ILE A O 1
ATOM 1165 N N . LEU A 1 202 ? -4.233 22.911 -9.468 1.00 30.73 447 LEU A N 1
ATOM 1166 C CA . LEU A 1 202 ? -3.173 23.002 -10.458 1.00 30.94 447 LEU A CA 1
ATOM 1167 C C . LEU A 1 202 ? -2.721 24.459 -10.515 1.00 32.60 447 LEU A C 1
ATOM 1168 O O . LEU A 1 202 ? -3.453 25.382 -10.157 1.00 34.32 447 LEU A O 1
ATOM 1173 N N . LEU A 1 203 ? -1.484 24.648 -10.931 1.00 33.75 448 LEU A N 1
ATOM 1174 C CA . LEU A 1 203 ? -0.894 25.941 -10.922 1.00 35.75 448 LEU A CA 1
ATOM 1175 C C . LEU A 1 203 ? -0.383 26.313 -12.306 1.00 37.19 448 LEU A C 1
ATOM 1176 O O . LEU A 1 203 ? 0.169 25.437 -13.016 1.00 33.88 448 LEU A O 1
ATOM 1181 N N . THR A 1 204 ? -0.450 27.597 -12.637 1.00 38.17 449 THR A N 1
ATOM 1182 C CA . THR A 1 204 ? 0.255 28.065 -13.848 1.00 41.54 449 THR A CA 1
ATOM 1183 C C . THR A 1 204 ? 1.725 28.335 -13.534 1.00 44.34 449 THR A C 1
ATOM 1184 O O . THR A 1 204 ? 2.116 28.373 -12.344 1.00 40.33 449 THR A O 1
ATOM 1188 N N . HIS A 1 205 ? 2.544 28.580 -14.574 1.00 42.16 450 HIS A N 1
ATOM 1189 C CA . HIS A 1 205 ? 3.959 28.842 -14.352 1.00 43.59 450 HIS A CA 1
ATOM 1190 C C . HIS A 1 205 ? 4.120 30.096 -13.524 1.00 42.05 450 HIS A C 1
ATOM 1191 O O . HIS A 1 205 ? 5.109 30.233 -12.788 1.00 43.54 450 HIS A O 1
ATOM 1198 N N . ASP A 1 206 ? 3.190 31.036 -13.614 1.00 37.47 451 ASP A N 1
ATOM 1199 C CA . ASP A 1 206 ? 3.337 32.253 -12.816 1.00 41.19 451 ASP A CA 1
ATOM 1200 C C . ASP A 1 206 ? 2.501 32.293 -11.516 1.00 43.55 451 ASP A C 1
ATOM 1201 O O . ASP A 1 206 ? 2.273 33.358 -10.921 1.00 41.11 451 ASP A O 1
ATOM 1206 N N . GLY A 1 207 ? 2.093 31.113 -11.064 1.00 37.16 452 GLY A N 1
ATOM 1207 C CA . GLY A 1 207 ? 1.668 30.920 -9.715 1.00 35.51 452 GLY A CA 1
ATOM 1208 C C . GLY A 1 207 ? 0.169 31.076 -9.509 1.00 39.22 452 GLY A C 1
ATOM 1209 O O . GLY A 1 207 ? -0.283 31.110 -8.368 1.00 37.07 452 GLY A O 1
ATOM 1210 N N . ARG A 1 208 ? -0.600 31.191 -10.592 1.00 40.93 453 ARG A N 1
ATOM 1211 C CA . ARG A 1 208 ? -2.067 31.198 -10.473 1.00 40.93 453 ARG A CA 1
ATOM 1212 C C . ARG A 1 208 ? -2.605 29.807 -10.171 1.00 40.22 453 ARG A C 1
ATOM 1213 O O . ARG A 1 208 ? -2.057 28.843 -10.655 1.00 38.86 453 ARG A O 1
ATOM 1221 N N . VAL A 1 209 ? -3.675 29.749 -9.376 1.00 38.02 454 VAL A N 1
ATOM 1222 C CA . VAL A 1 209 ? -4.188 28.543 -8.760 1.00 36.67 454 VAL A CA 1
ATOM 1223 C C . VAL A 1 209 ? -5.554 28.227 -9.342 1.00 39.47 454 VAL A C 1
ATOM 1224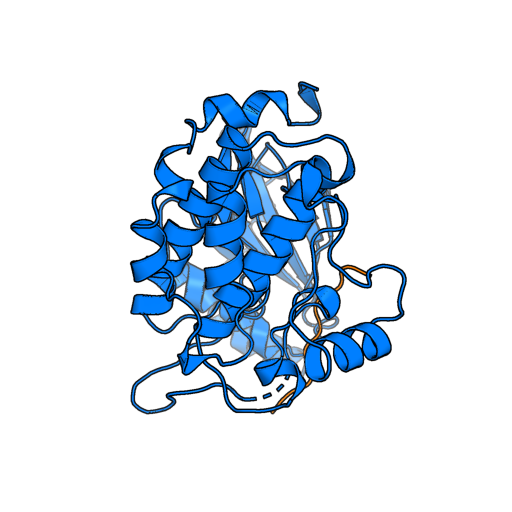 O O . VAL A 1 209 ? -6.431 29.081 -9.360 1.00 35.87 454 VAL A O 1
ATOM 1228 N N . LYS A 1 210 ? -5.732 26.998 -9.826 1.00 33.76 455 LYS A N 1
ATOM 1229 C CA . LYS A 1 210 ? -7.005 26.642 -10.489 1.00 37.06 455 LYS A CA 1
ATOM 1230 C C . LYS A 1 210 ? -7.467 25.307 -10.001 1.00 35.54 455 LYS A C 1
ATOM 1231 O O . LYS A 1 210 ? -6.669 24.370 -9.837 1.00 36.88 455 LYS A O 1
ATOM 1237 N N . LEU A 1 211 ? -8.771 25.221 -9.843 1.00 31.48 456 LEU A N 1
ATOM 1238 C CA . LEU A 1 211 ? -9.385 23.976 -9.452 1.00 31.37 456 LEU A CA 1
ATOM 1239 C C . LEU A 1 211 ? -9.613 23.120 -10.707 1.00 31.29 456 LEU A C 1
ATOM 1240 O O . LEU A 1 211 ? -10.004 23.641 -11.784 1.00 30.80 456 LEU A O 1
ATOM 1245 N N . SER A 1 212 ? -9.348 21.842 -10.557 1.00 30.45 457 SER A N 1
ATOM 1246 C CA . SER A 1 212 ? -9.437 20.905 -11.639 1.00 35.19 457 SER A CA 1
ATOM 1247 C C . SER A 1 212 ? -10.179 19.671 -11.167 1.00 35.76 457 SER A C 1
ATOM 1248 O O . SER A 1 212 ? -10.632 19.603 -10.011 1.00 34.09 457 SER A O 1
ATOM 1251 N N . ASP A 1 213 ? -10.221 18.654 -12.028 1.00 34.28 458 ASP A N 1
ATOM 1252 C CA . ASP A 1 213 ? -10.723 17.294 -11.647 1.00 35.87 458 ASP A CA 1
ATOM 1253 C C . ASP A 1 213 ? -12.149 17.243 -11.132 1.00 31.61 458 ASP A C 1
ATOM 1254 O O . ASP A 1 213 ? -12.411 16.839 -9.987 1.00 29.29 458 ASP A O 1
ATOM 1259 N N . PHE A 1 214 ? -13.070 17.677 -11.990 1.00 33.81 459 PHE A N 1
ATOM 1260 C CA . PHE A 1 214 ? -14.471 17.730 -11.671 1.00 34.08 459 PHE A CA 1
ATOM 1261 C C . PHE A 1 214 ? -15.187 16.407 -12.006 1.00 41.79 459 PHE A C 1
ATOM 1262 O O . PHE A 1 214 ? -16.388 16.422 -12.097 1.00 39.43 459 PHE A O 1
ATOM 1270 N N . GLY A 1 215 ? -14.475 15.297 -12.185 1.00 36.72 460 GLY A N 1
ATOM 1271 C CA . GLY A 1 215 ? -15.157 14.043 -12.649 1.00 33.01 460 GLY A CA 1
ATOM 1272 C C . GLY A 1 215 ? -16.177 13.500 -11.651 1.00 36.91 460 GLY A C 1
ATOM 1273 O O . GLY A 1 215 ? -17.050 12.730 -12.030 1.00 35.85 460 GLY A O 1
ATOM 1274 N N . PHE A 1 216 ? -16.068 13.884 -10.384 1.00 32.84 461 PHE A N 1
ATOM 1275 C CA . PHE A 1 216 ? -16.947 13.398 -9.322 1.00 33.62 461 PHE A CA 1
ATOM 1276 C C . PHE A 1 216 ? -17.935 14.392 -8.753 1.00 34.16 461 PHE A C 1
ATOM 1277 O O . PHE A 1 216 ? -18.554 14.119 -7.715 1.00 32.77 461 PHE A O 1
ATOM 1285 N N . CYS A 1 217 ? -18.096 15.514 -9.428 1.00 33.15 462 CYS A N 1
ATOM 1286 C CA . CYS A 1 217 ? -18.900 16.575 -8.897 1.00 31.27 462 CYS A CA 1
ATOM 1287 C C . CYS A 1 217 ? -20.435 16.188 -8.994 1.00 39.09 462 CYS A C 1
ATOM 1288 O O . CYS A 1 217 ? -20.804 15.176 -9.610 1.00 34.67 462 CYS A O 1
ATOM 1291 N N . ALA A 1 218 ? -21.306 16.954 -8.348 1.00 35.58 463 ALA A N 1
ATOM 1292 C CA . ALA A 1 218 ? -22.749 16.726 -8.404 1.00 38.06 463 ALA A CA 1
ATOM 1293 C C . ALA A 1 218 ? -23.404 18.086 -8.250 1.00 41.92 463 ALA A C 1
ATOM 1294 O O . ALA A 1 218 ? -22.735 19.049 -7.813 1.00 40.02 463 ALA A O 1
ATOM 1296 N N . GLN A 1 219 ? -24.700 18.170 -8.587 1.00 38.46 464 GLN A N 1
ATOM 1297 C CA . GLN A 1 219 ? -25.457 19.408 -8.503 1.00 39.90 464 GLN A CA 1
ATOM 1298 C C . GLN A 1 219 ? -26.540 19.194 -7.477 1.00 43.77 464 GLN A C 1
ATOM 1299 O O . GLN A 1 219 ? -27.121 18.069 -7.350 1.00 40.08 464 GLN A O 1
ATOM 1305 N N . VAL A 1 220 ? -26.778 20.246 -6.708 1.00 37.99 465 VAL A N 1
ATOM 1306 C CA . VAL A 1 220 ? -27.924 20.297 -5.826 1.00 42.26 465 VAL A CA 1
ATOM 1307 C C . VAL A 1 220 ? -28.794 21.463 -6.261 1.00 46.00 465 VAL A C 1
ATOM 1308 O O . VAL A 1 220 ? -28.331 22.329 -6.990 1.00 47.80 465 VAL A O 1
ATOM 1312 N N . SER A 1 221 ? -30.054 21.472 -5.847 1.00 41.48 466 SER A N 1
ATOM 1313 C CA . SER A 1 221 ? -30.974 22.481 -6.348 1.00 41.40 466 SER A CA 1
ATOM 1314 C C . SER A 1 221 ? -32.180 22.457 -5.436 1.00 48.68 466 SER A C 1
ATOM 1315 O O . SER A 1 221 ? -32.239 21.657 -4.498 1.00 45.59 466 SER A O 1
ATOM 1318 N N . LYS A 1 222 ? -33.169 23.304 -5.711 1.00 50.42 467 LYS A N 1
ATOM 1319 C CA . LYS A 1 222 ? -34.317 23.326 -4.826 1.00 53.08 467 LYS A CA 1
ATOM 1320 C C . LYS A 1 222 ? -35.031 21.929 -4.873 1.00 51.78 467 LYS A C 1
ATOM 1321 O O . LYS A 1 222 ? -35.514 21.430 -3.852 1.00 47.36 467 LYS A O 1
ATOM 1327 N N . GLU A 1 223 ? -35.088 21.275 -6.041 1.00 46.35 468 GLU A N 1
ATOM 1328 C CA . GLU A 1 223 ? -35.748 19.936 -6.079 1.00 50.74 468 GLU A CA 1
ATOM 1329 C C . GLU A 1 223 ? -34.858 18.813 -5.513 1.00 51.63 468 GLU A C 1
ATOM 1330 O O . GLU A 1 223 ? -35.372 17.784 -5.128 1.00 52.09 468 GLU A O 1
ATOM 1336 N N . VAL A 1 224 ? -33.532 19.008 -5.458 1.00 45.46 469 VAL A N 1
ATOM 1337 C CA . VAL A 1 224 ? -32.662 17.902 -4.984 1.00 44.98 469 VAL A CA 1
ATOM 1338 C C . VAL A 1 224 ? -31.704 18.618 -4.058 1.00 39.87 469 VAL A C 1
ATOM 1339 O O . VAL A 1 224 ? -30.625 19.027 -4.491 1.00 38.81 469 VAL A O 1
ATOM 1343 N N . PRO A 1 225 ? -32.146 18.901 -2.829 1.00 43.78 470 PRO A N 1
ATOM 1344 C CA . PRO A 1 225 ? -31.360 19.871 -2.041 1.00 45.66 470 PRO A CA 1
ATOM 1345 C C . PRO A 1 225 ? -30.067 19.223 -1.495 1.00 46.69 470 PRO A C 1
ATOM 1346 O O . PRO A 1 225 ? -29.126 19.937 -1.101 1.00 42.48 470 PRO A O 1
ATOM 1350 N N . ARG A 1 226 ? -29.989 17.892 -1.495 1.00 39.76 471 ARG A N 1
ATOM 1351 C CA . ARG A 1 226 ? -28.787 17.234 -0.935 1.00 40.94 471 ARG A CA 1
ATOM 1352 C C . ARG A 1 226 ? -28.393 16.007 -1.761 1.00 41.09 471 ARG A C 1
ATOM 1353 O O . ARG A 1 226 ? -29.232 15.444 -2.460 1.00 37.99 471 ARG A O 1
ATOM 1361 N N . ARG A 1 227 ? -27.154 15.565 -1.612 1.00 36.84 472 ARG A N 1
ATOM 1362 C CA . ARG A 1 227 ? -26.588 14.390 -2.301 1.00 38.54 472 ARG A CA 1
ATOM 1363 C C . ARG A 1 227 ? -26.429 13.246 -1.260 1.00 39.36 472 ARG A C 1
ATOM 1364 O O . ARG A 1 227 ? -26.340 13.520 -0.045 1.00 38.95 472 ARG A O 1
ATOM 1372 N N . LYS A 1 228 ? -26.366 11.991 -1.725 1.00 36.98 473 LYS A N 1
ATOM 1373 C CA . LYS A 1 228 ? -26.268 10.819 -0.819 1.00 42.27 473 LYS A CA 1
ATOM 1374 C C . LYS A 1 228 ? -25.107 9.892 -1.189 1.00 43.06 473 LYS A C 1
ATOM 1375 O O . LYS A 1 228 ? -24.881 8.918 -0.496 1.00 45.74 473 LYS A O 1
ATOM 1391 N N . LEU A 1 230 ? -21.551 8.134 -1.669 1.00 37.55 475 LEU A N 1
ATOM 1392 C CA . LEU A 1 230 ? -20.240 8.037 -1.011 1.00 40.25 475 LEU A CA 1
ATOM 1393 C C . LEU A 1 230 ? -19.181 8.323 -2.089 1.00 41.65 475 LEU A C 1
ATOM 1394 O O . LEU A 1 230 ? -18.962 7.493 -2.973 1.00 37.38 475 LEU A O 1
ATOM 1399 N N . VAL A 1 231 ? -18.584 9.529 -2.049 1.00 36.42 476 VAL A N 1
ATOM 1400 C CA . VAL A 1 231 ? -17.702 10.034 -3.139 1.00 35.85 476 VAL A CA 1
ATOM 1401 C C . VAL A 1 231 ? -16.621 10.875 -2.460 1.00 36.26 476 VAL A C 1
ATOM 1402 O O . VAL A 1 231 ? -16.904 11.723 -1.555 1.00 37.24 476 VAL A O 1
ATOM 1406 N N . GLY A 1 232 ? -15.387 10.633 -2.850 1.00 36.41 477 GLY A N 1
ATOM 1407 C CA . GLY A 1 232 ? -14.263 11.472 -2.384 1.00 37.07 477 GLY A CA 1
ATOM 1408 C C . GLY A 1 232 ? -13.037 10.583 -2.223 1.00 39.32 477 GLY A C 1
ATOM 1409 O O . GLY A 1 232 ? -13.052 9.416 -2.615 1.00 38.90 477 GLY A O 1
ATOM 1410 N N . THR A 1 233 ? -11.997 11.136 -1.648 1.00 37.16 478 THR A N 1
ATOM 1411 C CA . THR A 1 233 ? -10.787 10.391 -1.289 1.00 38.83 478 THR A CA 1
ATOM 1412 C C . THR A 1 233 ? -10.855 10.293 0.192 1.00 37.71 478 THR A C 1
ATOM 1413 O O . THR A 1 233 ? -11.035 11.331 0.903 1.00 36.47 478 THR A O 1
ATOM 1417 N N . PRO A 1 234 ? -10.817 9.035 0.710 1.00 41.82 479 PRO A N 1
ATOM 1418 C CA . PRO A 1 234 ? -11.060 8.738 2.156 1.00 39.10 479 PRO A CA 1
ATOM 1419 C C . PRO A 1 234 ? -10.515 9.794 3.167 1.00 40.00 479 PRO A C 1
ATOM 1420 O O . PRO A 1 234 ? -11.299 10.360 3.966 1.00 41.23 479 PRO A O 1
ATOM 1424 N N . TYR A 1 235 ? -9.217 10.098 3.121 1.00 40.97 480 TYR A N 1
ATOM 1425 C CA . TYR A 1 235 ? -8.600 10.992 4.131 1.00 40.21 480 TYR A CA 1
ATOM 1426 C C . TYR A 1 235 ? -9.222 12.399 4.116 1.00 41.95 480 TYR A C 1
ATOM 1427 O O . TYR A 1 235 ? -9.148 13.095 5.115 1.00 38.76 480 TYR A O 1
ATOM 1436 N N . TRP A 1 236 ? -9.831 12.810 2.991 1.00 37.33 481 TRP A N 1
ATOM 1437 C CA . TRP A 1 236 ? -10.322 14.189 2.853 1.00 37.73 481 TRP A CA 1
ATOM 1438 C C . TRP A 1 236 ? -11.828 14.246 2.974 1.00 38.59 481 TRP A C 1
ATOM 1439 O O . TRP A 1 236 ? -12.395 15.366 2.884 1.00 38.21 481 TRP A O 1
ATOM 1450 N N . MET A 1 237 ? -12.497 13.090 3.132 1.00 36.05 482 MET A N 1
ATOM 1451 C CA . MET A 1 237 ? -14.000 13.091 3.218 1.00 37.64 482 MET A CA 1
ATOM 1452 C C . MET A 1 237 ? -14.584 13.673 4.499 1.00 37.26 482 MET A C 1
ATOM 1453 O O . MET A 1 237 ? -14.068 13.419 5.569 1.00 35.89 482 MET A O 1
ATOM 1458 N N . ALA A 1 238 ? -15.631 14.488 4.361 1.00 36.80 483 ALA A N 1
ATOM 1459 C CA . ALA A 1 238 ? -16.324 15.151 5.481 1.00 39.70 483 ALA A CA 1
ATOM 1460 C C . ALA A 1 238 ? -16.974 14.033 6.367 1.00 40.64 483 ALA A C 1
ATOM 1461 O O . ALA A 1 238 ? -17.406 13.018 5.831 1.00 37.14 483 ALA A O 1
ATOM 1463 N N . PRO A 1 239 ? -17.031 14.220 7.704 1.00 43.92 484 PRO A N 1
ATOM 1464 C CA . PRO A 1 239 ? -17.720 13.219 8.573 1.00 44.06 484 PRO A CA 1
ATOM 1465 C C . PRO A 1 239 ? -19.190 12.906 8.218 1.00 42.40 484 PRO A C 1
ATOM 1466 O O . PRO A 1 239 ? -19.560 11.721 8.273 1.00 42.63 484 PRO A O 1
ATOM 1470 N N . GLU A 1 240 ? -20.013 13.902 7.856 1.00 39.04 485 GLU A N 1
ATOM 1471 C CA . GLU A 1 240 ? -21.408 13.602 7.448 1.00 40.86 485 GLU A CA 1
ATOM 1472 C C . GLU A 1 240 ? -21.455 12.749 6.191 1.00 40.93 485 GLU A C 1
ATOM 1473 O O . GLU A 1 240 ? -22.334 11.898 6.051 1.00 43.09 485 GLU A O 1
ATOM 1479 N N . LEU A 1 241 ? -20.532 12.999 5.241 1.00 41.56 486 LEU A N 1
ATOM 1480 C CA . LEU A 1 241 ? -20.494 12.170 4.017 1.00 39.05 486 LEU A CA 1
ATOM 1481 C C . LEU A 1 241 ? -20.123 10.729 4.327 1.00 38.11 486 LEU A C 1
ATOM 1482 O O . LEU A 1 241 ? -20.799 9.801 3.849 1.00 36.86 486 LEU A O 1
ATOM 1487 N N . ILE A 1 242 ? -19.110 10.533 5.184 1.00 37.53 487 ILE A N 1
ATOM 1488 C CA . ILE A 1 242 ? -18.759 9.170 5.657 1.00 38.75 487 ILE A CA 1
ATOM 1489 C C . ILE A 1 242 ? -19.937 8.531 6.459 1.00 41.78 487 ILE A C 1
ATOM 1490 O O . ILE A 1 242 ? -20.226 7.373 6.268 1.00 41.17 487 ILE A O 1
ATOM 1495 N N . SER A 1 243 ? -20.634 9.310 7.302 1.00 42.26 488 SER A N 1
ATOM 1496 C CA . SER A 1 243 ? -21.849 8.811 8.034 1.00 45.00 488 SER A CA 1
ATOM 1497 C C . SER A 1 243 ? -23.045 8.480 7.140 1.00 46.04 488 SER A C 1
ATOM 1498 O O . SER A 1 243 ? -24.057 7.926 7.640 1.00 46.71 488 SER A O 1
ATOM 1501 N N . ARG A 1 244 ? -22.977 8.818 5.845 1.00 40.53 489 ARG A N 1
ATOM 1502 C CA . ARG A 1 244 ? -24.121 8.632 4.887 1.00 45.37 489 ARG A CA 1
ATOM 1503 C C . ARG A 1 244 ? -25.370 9.514 5.240 1.00 44.82 489 ARG A C 1
ATOM 1504 O O . ARG A 1 244 ? -26.511 9.174 4.943 1.00 48.85 489 ARG A O 1
ATOM 1512 N N . LEU A 1 245 ? -25.113 10.670 5.830 1.00 44.05 490 LEU A N 1
ATOM 1513 C CA . LEU A 1 245 ? -26.116 11.726 5.972 1.00 46.74 490 LEU A CA 1
ATOM 1514 C C . LEU A 1 245 ? -26.238 12.482 4.612 1.00 49.25 490 LEU A C 1
ATOM 1515 O O . LEU A 1 245 ? -25.241 12.694 3.898 1.00 49.67 490 LEU A O 1
ATOM 1520 N N . PRO A 1 246 ? -27.467 12.830 4.206 1.00 48.49 491 PRO A N 1
ATOM 1521 C CA . PRO A 1 246 ? -27.487 13.578 2.962 1.00 42.91 491 PRO A CA 1
ATOM 1522 C C . PRO A 1 246 ? -26.658 14.858 3.144 1.00 42.79 491 PRO A C 1
ATOM 1523 O O . PRO A 1 246 ? -26.662 15.455 4.217 1.00 40.14 491 PRO A O 1
ATOM 1527 N N . TYR A 1 247 ? -25.942 15.291 2.123 1.00 36.53 492 TYR A N 1
ATOM 1528 C CA . TYR A 1 247 ? -25.034 16.445 2.350 1.00 37.40 492 TYR A CA 1
ATOM 1529 C C . TYR A 1 247 ? -25.067 17.420 1.178 1.00 36.74 492 TYR A C 1
ATOM 1530 O O . TYR A 1 247 ? -25.661 17.141 0.122 1.00 34.89 492 TYR A O 1
ATOM 1539 N N . GLY A 1 248 ? -24.457 18.570 1.378 1.00 37.11 493 GLY A N 1
ATOM 1540 C CA . GLY A 1 248 ? -24.449 19.648 0.402 1.00 37.57 493 GLY A CA 1
ATOM 1541 C C . GLY A 1 248 ? -23.042 20.190 0.194 1.00 39.05 493 GLY A C 1
ATOM 1542 O O . GLY A 1 248 ? -22.070 19.522 0.498 1.00 38.66 493 GLY A O 1
ATOM 1543 N N . PRO A 1 249 ? -22.922 21.418 -0.340 1.00 37.95 494 PRO A N 1
ATOM 1544 C CA . PRO A 1 249 ? -21.605 22.029 -0.652 1.00 36.20 494 PRO A CA 1
ATOM 1545 C C . PRO A 1 249 ? -20.676 22.062 0.574 1.00 40.85 494 PRO A C 1
ATOM 1546 O O . PRO A 1 249 ? -19.450 22.193 0.433 1.00 37.01 494 PRO A O 1
ATOM 1550 N N . GLU A 1 250 ? -21.274 22.017 1.776 1.00 37.24 495 GLU A N 1
ATOM 1551 C CA . GLU A 1 250 ? -20.453 22.154 3.006 1.00 38.52 495 GLU A CA 1
ATOM 1552 C C . GLU A 1 250 ? -19.302 21.097 3.021 1.00 37.30 495 GLU A C 1
ATOM 1553 O O . GLU A 1 250 ? -18.265 21.306 3.678 1.00 37.59 495 GLU A O 1
ATOM 1559 N N . VAL A 1 251 ? -19.482 19.969 2.307 1.00 36.05 496 VAL A N 1
ATOM 1560 C CA . VAL A 1 251 ? -18.443 18.869 2.273 1.00 32.34 496 VAL A CA 1
ATOM 1561 C C . VAL A 1 251 ? -17.142 19.361 1.590 1.00 36.00 496 VAL A C 1
ATOM 1562 O O . VAL A 1 251 ? -16.079 18.874 1.902 1.00 35.43 496 VAL A O 1
ATOM 1566 N N . ASP A 1 252 ? -17.219 20.293 0.660 1.00 32.17 497 ASP A N 1
ATOM 1567 C CA . ASP A 1 252 ? -15.972 20.797 0.036 1.00 30.66 497 ASP A CA 1
ATOM 1568 C C . ASP A 1 252 ? -15.203 21.658 1.036 1.00 31.02 497 ASP A C 1
ATOM 1569 O O . ASP A 1 252 ? -13.998 21.707 0.983 1.00 31.42 497 ASP A O 1
ATOM 1574 N N . ILE A 1 253 ? -15.940 22.376 1.890 1.00 31.64 498 ILE A N 1
ATOM 1575 C CA . ILE A 1 253 ? -15.312 23.159 2.931 1.00 32.66 498 ILE A CA 1
ATOM 1576 C C . ILE A 1 253 ? -14.511 22.308 3.913 1.00 35.20 498 ILE A C 1
ATOM 1577 O O . ILE A 1 253 ? -13.412 22.678 4.343 1.00 35.78 498 ILE A O 1
ATOM 1582 N N . TRP A 1 254 ? -15.089 21.206 4.355 1.00 35.51 499 TRP A N 1
ATOM 1583 C CA . TRP A 1 254 ? -14.356 20.314 5.211 1.00 36.69 499 TRP A CA 1
ATOM 1584 C C . TRP A 1 254 ? -13.083 19.750 4.510 1.00 35.05 499 TRP A C 1
ATOM 1585 O O . TRP A 1 254 ? -11.990 19.752 5.079 1.00 37.74 499 TRP A O 1
ATOM 1596 N N . SER A 1 255 ? -13.211 19.358 3.255 1.00 33.88 500 SER A N 1
ATOM 1597 C CA . SER A 1 255 ? -12.091 18.782 2.445 1.00 31.41 500 SER A CA 1
ATOM 1598 C C . SER A 1 255 ? -11.003 19.855 2.241 1.00 29.45 500 SER A C 1
ATOM 1599 O O . SER A 1 255 ? -9.822 19.560 2.268 1.00 30.44 500 SER A O 1
ATOM 1602 N N . LEU A 1 256 ? -11.414 21.094 2.030 1.00 30.73 501 LEU A N 1
ATOM 1603 C CA . LEU A 1 256 ? -10.454 22.189 1.997 1.00 34.53 501 LEU A CA 1
ATOM 1604 C C . LEU A 1 256 ? -9.672 22.343 3.341 1.00 32.68 501 LEU A C 1
ATOM 1605 O O . LEU A 1 256 ? -8.450 22.513 3.341 1.00 33.18 501 LEU A O 1
ATOM 1610 N N . GLY A 1 257 ? -10.371 22.266 4.476 1.00 33.44 502 GLY A N 1
ATOM 1611 C CA . GLY A 1 257 ? -9.682 22.249 5.799 1.00 34.75 502 GLY A CA 1
ATOM 1612 C C . GLY A 1 257 ? -8.654 21.131 5.855 1.00 35.20 502 GLY A C 1
ATOM 1613 O O . GLY A 1 257 ? -7.549 21.304 6.389 1.00 35.18 502 GLY A O 1
ATOM 1614 N N . ILE A 1 258 ? -8.976 19.966 5.280 1.00 32.69 503 ILE A N 1
ATOM 1615 C CA . ILE A 1 258 ? -7.978 18.869 5.259 1.00 35.17 503 ILE A CA 1
ATOM 1616 C C . ILE A 1 258 ? -6.793 19.209 4.348 1.00 34.74 503 ILE A C 1
ATOM 1617 O O . ILE A 1 258 ? -5.635 18.929 4.679 1.00 33.23 503 ILE A O 1
ATOM 1622 N N . MET A 1 259 ? -7.079 19.885 3.233 1.00 34.00 504 MET A N 1
ATOM 1623 C CA . MET A 1 259 ? -6.021 20.403 2.401 1.00 34.32 504 MET A CA 1
ATOM 1624 C C . MET A 1 259 ? -5.143 21.446 3.128 1.00 32.42 504 MET A C 1
ATOM 1625 O O . MET A 1 259 ? -3.955 21.550 2.840 1.00 33.43 504 MET A O 1
ATOM 1630 N N . VAL A 1 260 ? -5.727 22.251 3.989 1.00 31.98 505 VAL A N 1
ATOM 1631 C CA . VAL A 1 260 ? -4.913 23.191 4.785 1.00 35.19 505 VAL A CA 1
ATOM 1632 C C . VAL A 1 260 ? -3.921 22.358 5.678 1.00 36.99 505 VAL A C 1
ATOM 1633 O O . VAL A 1 260 ? -2.739 22.675 5.770 1.00 36.52 505 VAL A O 1
ATOM 1637 N N . ILE A 1 261 ? -4.407 21.261 6.275 1.00 36.15 506 ILE A N 1
ATOM 1638 C CA . ILE A 1 261 ? -3.516 20.330 7.046 1.00 38.43 506 ILE A CA 1
ATOM 1639 C C . ILE A 1 261 ? -2.427 19.774 6.089 1.00 39.41 506 ILE A C 1
ATOM 1640 O O . ILE A 1 261 ? -1.255 19.675 6.478 1.00 40.87 506 ILE A O 1
ATOM 1645 N N . GLU A 1 262 ? -2.800 19.385 4.856 1.00 37.20 507 GLU A N 1
ATOM 1646 C CA . GLU A 1 262 ? -1.772 19.011 3.880 1.00 36.29 507 GLU A CA 1
ATOM 1647 C C . GLU A 1 262 ? -0.725 20.088 3.754 1.00 38.59 507 GLU A C 1
ATOM 1648 O O . GLU A 1 262 ? 0.449 19.785 3.712 1.00 37.29 507 GLU A O 1
ATOM 1654 N N . MET A 1 263 ? -1.135 21.347 3.631 1.00 36.87 508 MET A N 1
ATOM 1655 C CA . MET A 1 263 ? -0.165 22.410 3.337 1.00 36.35 508 MET A CA 1
ATOM 1656 C C . MET A 1 263 ? 0.730 22.699 4.559 1.00 37.61 508 MET A C 1
ATOM 1657 O O . MET A 1 263 ? 1.901 23.084 4.394 1.00 39.36 508 MET A O 1
ATOM 1662 N N . VAL A 1 264 ? 0.221 22.455 5.753 1.00 37.69 509 VAL A N 1
ATOM 1663 C CA . VAL A 1 264 ? 1.032 22.666 6.951 1.00 41.94 509 VAL A CA 1
ATOM 1664 C C . VAL A 1 264 ? 1.858 21.429 7.328 1.00 43.96 509 VAL A C 1
ATOM 1665 O O . VAL A 1 264 ? 3.017 21.557 7.679 1.00 45.69 509 VAL A O 1
ATOM 1669 N N . ASP A 1 265 ? 1.248 20.242 7.321 1.00 43.70 510 ASP A N 1
ATOM 1670 C CA . ASP A 1 265 ? 1.924 19.002 7.797 1.00 44.57 510 ASP A CA 1
ATOM 1671 C C . ASP A 1 265 ? 2.498 18.194 6.649 1.00 45.36 510 ASP A C 1
ATOM 1672 O O . ASP A 1 265 ? 3.307 17.331 6.897 1.00 41.24 510 ASP A O 1
ATOM 1677 N N . GLY A 1 266 ? 2.088 18.458 5.392 1.00 41.49 511 GLY A N 1
ATOM 1678 C CA . GLY A 1 266 ? 2.581 17.631 4.270 1.00 40.32 511 GLY A CA 1
ATOM 1679 C C . GLY A 1 266 ? 1.718 16.411 3.927 1.00 45.96 511 GLY A C 1
ATOM 1680 O O . GLY A 1 266 ? 1.864 15.804 2.831 1.00 41.66 511 GLY A O 1
ATOM 1681 N N . GLU A 1 267 ? 0.783 16.080 4.819 1.00 41.65 512 GLU A N 1
ATOM 1682 C CA . GLU A 1 267 ? -0.019 14.863 4.691 1.00 44.51 512 GLU A CA 1
ATOM 1683 C C . GLU A 1 267 ? -1.345 15.160 5.348 1.00 41.45 512 GLU A C 1
ATOM 1684 O O . GLU A 1 267 ? -1.361 15.944 6.323 1.00 42.72 512 GLU A O 1
ATOM 1690 N N . PRO A 1 268 ? -2.446 14.553 4.860 1.00 44.27 513 PRO A N 1
ATOM 1691 C CA . PRO A 1 268 ? -3.718 14.706 5.576 1.00 40.31 513 PRO A CA 1
ATOM 1692 C C . PRO A 1 268 ? -3.619 13.891 6.899 1.00 49.41 513 PRO A C 1
ATOM 1693 O O . PRO A 1 268 ? -2.714 13.063 7.031 1.00 41.77 513 PRO A O 1
ATOM 1697 N N . PRO A 1 269 ? -4.544 14.103 7.858 1.00 48.17 514 PRO A N 1
ATOM 1698 C CA . PRO A 1 269 ? -4.521 13.282 9.090 1.00 50.91 514 PRO A CA 1
ATOM 1699 C C . PRO A 1 269 ? -4.739 11.770 8.804 1.00 49.33 514 PRO A C 1
ATOM 1700 O O . PRO A 1 269 ? -5.368 11.407 7.820 1.00 44.44 514 PRO A O 1
ATOM 1704 N N . TYR A 1 270 ? -4.199 10.907 9.658 1.00 46.65 515 TYR A N 1
ATOM 1705 C CA . TYR A 1 270 ? -4.412 9.436 9.596 1.00 48.64 515 TYR A CA 1
ATOM 1706 C C . TYR A 1 270 ? -3.916 8.822 8.307 1.00 49.56 515 TYR A C 1
ATOM 1707 O O . TYR A 1 270 ? -4.359 7.755 7.926 1.00 45.63 515 TYR A O 1
ATOM 1716 N N . PHE A 1 271 ? -3.037 9.538 7.604 1.00 48.79 516 PHE A N 1
ATOM 1717 C CA . PHE A 1 271 ? -2.537 9.084 6.305 1.00 50.13 516 PHE A CA 1
ATOM 1718 C C . PHE A 1 271 ? -1.810 7.737 6.344 1.00 53.09 516 PHE A C 1
ATOM 1719 O O . PHE A 1 271 ? -1.808 7.003 5.368 1.00 55.45 516 PHE A O 1
ATOM 1727 N N . ASN A 1 272 ? -1.185 7.444 7.473 1.00 53.73 517 ASN A N 1
ATOM 1728 C CA . ASN A 1 272 ? -0.622 6.117 7.726 1.00 65.13 517 ASN A CA 1
ATOM 1729 C C . ASN A 1 272 ? -1.583 5.015 8.116 1.00 62.50 517 ASN A C 1
ATOM 1730 O O . ASN A 1 272 ? -1.159 3.888 8.307 1.00 65.97 517 ASN A O 1
ATOM 1735 N N . GLU A 1 273 ? -2.862 5.345 8.250 1.00 62.25 518 GLU A N 1
ATOM 1736 C CA . GLU A 1 273 ? -3.901 4.357 8.523 1.00 60.24 518 GLU A CA 1
ATOM 1737 C C . GLU A 1 273 ? -4.506 3.910 7.194 1.00 64.84 518 GLU A C 1
ATOM 1738 O O . GLU A 1 273 ? -4.677 4.732 6.297 1.00 64.61 518 GLU A O 1
ATOM 1744 N N . PRO A 1 274 ? -4.843 2.605 7.053 1.00 65.48 519 PRO A N 1
ATOM 1745 C CA . PRO A 1 274 ? -5.641 2.223 5.867 1.00 65.86 519 PRO A CA 1
ATOM 1746 C C . PRO A 1 274 ? -6.939 3.081 5.719 1.00 61.03 519 PRO A C 1
ATOM 1747 O O . PRO A 1 274 ? -7.509 3.536 6.742 1.00 55.02 519 PRO A O 1
ATOM 1751 N N . PRO A 1 275 ? -7.368 3.337 4.461 1.00 65.00 520 PRO A N 1
ATOM 1752 C CA . PRO A 1 275 ? -8.537 4.163 4.080 1.00 62.90 520 PRO A CA 1
ATOM 1753 C C . PRO A 1 275 ? -9.716 4.043 5.051 1.00 61.19 520 PRO A C 1
ATOM 1754 O O . PRO A 1 275 ? -10.129 5.053 5.644 1.00 58.89 520 PRO A O 1
ATOM 1758 N N . LEU A 1 276 ? -10.231 2.812 5.199 1.00 62.98 521 LEU A N 1
ATOM 1759 C CA . LEU A 1 276 ? -11.444 2.518 6.008 1.00 63.16 521 LEU A CA 1
ATOM 1760 C C . LEU A 1 276 ? -11.263 2.946 7.459 1.00 63.70 521 LEU A C 1
ATOM 1761 O O . LEU A 1 276 ? -12.185 3.505 8.079 1.00 58.92 521 LEU A O 1
ATOM 1766 N N . LYS A 1 277 ? -10.069 2.698 8.001 1.00 59.10 522 LYS A N 1
ATOM 1767 C CA . LYS A 1 277 ? -9.843 2.986 9.403 1.00 60.93 522 LYS A CA 1
ATOM 1768 C C . LYS A 1 277 ? -9.796 4.488 9.555 1.00 56.46 522 LYS A C 1
ATOM 1769 O O . LYS A 1 277 ? -10.325 5.041 10.546 1.00 52.44 522 LYS A O 1
ATOM 1775 N N . ALA A 1 278 ? -9.190 5.158 8.557 1.00 54.20 523 ALA A N 1
ATOM 1776 C CA . ALA A 1 278 ? -9.086 6.615 8.596 1.00 48.59 523 ALA A CA 1
ATOM 1777 C C . ALA A 1 278 ? -10.495 7.207 8.566 1.00 47.94 523 ALA A C 1
ATOM 1778 O O . ALA A 1 278 ? -10.832 8.089 9.368 1.00 50.01 523 ALA A O 1
ATOM 1780 N N . MET A 1 279 ? -11.323 6.676 7.676 1.00 48.25 524 MET A N 1
ATOM 1781 C CA . MET A 1 279 ? -12.741 7.067 7.606 1.00 51.29 524 MET A CA 1
ATOM 1782 C C . MET A 1 279 ? -13.510 6.855 8.928 1.00 52.07 524 MET A C 1
ATOM 1783 O O . MET A 1 279 ? -14.265 7.745 9.343 1.00 45.00 524 MET A O 1
ATOM 1788 N N . LYS A 1 280 ? -13.257 5.739 9.635 1.00 52.38 525 LYS A N 1
ATOM 1789 C CA . LYS A 1 280 ? -13.961 5.513 10.916 1.00 57.93 525 LYS A CA 1
ATOM 1790 C C . LYS A 1 280 ? -13.586 6.640 11.875 1.00 54.87 525 LYS A C 1
ATOM 1791 O O . LYS A 1 280 ? -14.439 7.208 12.593 1.00 55.80 525 LYS A O 1
ATOM 1797 N N . MET A 1 281 ? -12.304 7.002 11.851 1.00 53.48 526 MET A N 1
ATOM 1798 C CA . MET A 1 281 ? -11.805 7.944 12.824 1.00 55.14 526 MET A CA 1
ATOM 1799 C C . MET A 1 281 ? -12.250 9.346 12.517 1.00 57.06 526 MET A C 1
ATOM 1800 O O . MET A 1 281 ? -12.445 10.170 13.429 1.00 58.34 526 MET A O 1
ATOM 1805 N N . ILE A 1 282 ? -12.420 9.629 11.227 1.00 54.72 527 ILE A N 1
ATOM 1806 C CA . ILE A 1 282 ? -12.960 10.915 10.847 1.00 50.58 527 ILE A CA 1
ATOM 1807 C C . ILE A 1 282 ? -14.425 10.941 11.262 1.00 49.64 527 ILE A C 1
ATOM 1808 O O . ILE A 1 282 ? -14.905 11.954 11.763 1.00 50.11 527 ILE A O 1
ATOM 1813 N N . ARG A 1 283 ? -15.120 9.831 11.062 1.00 49.88 528 ARG A N 1
ATOM 1814 C CA . ARG A 1 283 ? -16.563 9.767 11.394 1.00 55.28 528 ARG A CA 1
ATOM 1815 C C . ARG A 1 283 ? -16.847 10.010 12.872 1.00 55.64 528 ARG A C 1
ATOM 1816 O O . ARG A 1 283 ? -17.728 10.824 13.217 1.00 53.83 528 ARG A O 1
ATOM 1824 N N . ASP A 1 284 ? -16.052 9.334 13.708 1.00 58.58 529 ASP A N 1
ATOM 1825 C CA . ASP A 1 284 ? -16.247 9.219 15.182 1.00 61.20 529 ASP A CA 1
ATOM 1826 C C . ASP A 1 284 ? -15.410 10.077 16.145 1.00 61.91 529 ASP A C 1
ATOM 1827 O O . ASP A 1 284 ? -15.808 10.241 17.290 1.00 61.64 529 ASP A O 1
ATOM 1832 N N . ASN A 1 285 ? -14.266 10.607 15.720 1.00 62.57 530 ASN A N 1
ATOM 1833 C CA . ASN A 1 285 ? -13.442 11.413 16.656 1.00 60.06 530 ASN A CA 1
ATOM 1834 C C . ASN A 1 285 ? -13.722 12.887 16.519 1.00 60.15 530 ASN A C 1
ATOM 1835 O O . ASN A 1 285 ? -14.421 13.299 15.583 1.00 59.24 530 ASN A O 1
ATOM 1840 N N . LEU A 1 286 ? -13.204 13.680 17.451 1.00 52.92 531 LEU A N 1
ATOM 1841 C CA . LEU A 1 286 ? -13.266 15.132 17.339 1.00 55.40 531 LEU A CA 1
ATOM 1842 C C . LEU A 1 286 ? -12.525 15.542 16.029 1.00 53.74 531 LEU A C 1
ATOM 1843 O O . LEU A 1 286 ? -11.810 14.714 15.456 1.00 46.27 531 LEU A O 1
ATOM 1848 N N . PRO A 1 287 ? -12.746 16.776 15.507 1.00 55.28 532 PRO A N 1
ATOM 1849 C CA . PRO A 1 287 ? -12.006 17.133 14.282 1.00 53.06 532 PRO A CA 1
ATOM 1850 C C . PRO A 1 287 ? -10.475 16.871 14.440 1.00 55.20 532 PRO A C 1
ATOM 1851 O O . PRO A 1 287 ? -9.933 17.080 15.519 1.00 51.94 532 PRO A O 1
ATOM 1855 N N . PRO A 1 288 ? -9.798 16.366 13.377 1.00 55.40 533 PRO A N 1
ATOM 1856 C CA . PRO A 1 288 ? -8.366 16.101 13.453 1.00 55.52 533 PRO A CA 1
ATOM 1857 C C . PRO A 1 288 ? -7.523 17.368 13.733 1.00 54.12 533 PRO A C 1
ATOM 1858 O O . PRO A 1 288 ? -7.871 18.467 13.301 1.00 47.56 533 PRO A O 1
ATOM 1862 N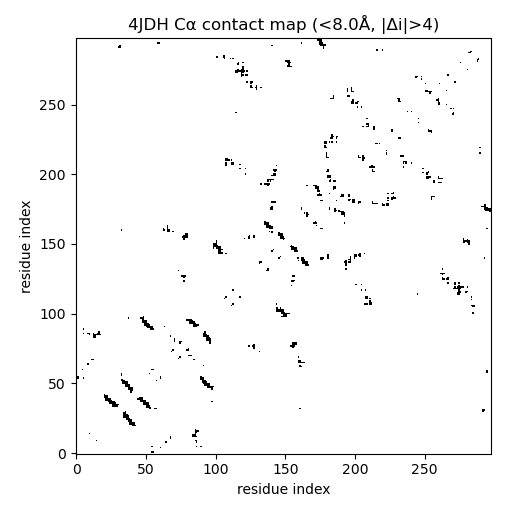 N . ARG A 1 289 ? -6.391 17.185 14.409 1.00 59.61 534 ARG A N 1
ATOM 1863 C CA . ARG A 1 289 ? -5.519 18.298 14.761 1.00 54.37 534 ARG A CA 1
ATOM 1864 C C . ARG A 1 289 ? -4.285 18.383 13.861 1.00 52.36 534 ARG A C 1
ATOM 1865 O O . ARG A 1 289 ? -3.798 17.393 13.384 1.00 47.65 534 ARG A O 1
ATOM 1873 N N . LEU A 1 290 ? -3.773 19.582 13.624 1.00 50.50 535 LEU A N 1
ATOM 1874 C CA . LEU A 1 290 ? -2.449 19.718 13.016 1.00 48.30 535 LEU A CA 1
ATOM 1875 C C . LEU A 1 290 ? -1.367 18.988 13.863 1.00 49.28 535 LEU A C 1
ATOM 1876 O O . LEU A 1 290 ? -1.362 19.039 15.071 1.00 49.27 535 LEU A O 1
ATOM 1881 N N . LYS A 1 291 ? -0.451 18.314 13.201 1.00 56.90 536 LYS A N 1
ATOM 1882 C CA . LYS A 1 291 ? 0.703 17.722 13.810 1.00 56.71 536 LYS A CA 1
ATOM 1883 C C . LYS A 1 291 ? 1.578 18.861 14.315 1.00 59.64 536 LYS A C 1
ATOM 1884 O O . LYS A 1 291 ? 2.280 18.703 15.287 1.00 58.43 536 LYS A O 1
ATOM 1890 N N . ASN A 1 292 ? 1.460 20.036 13.697 1.00 55.12 537 ASN A N 1
ATOM 1891 C CA . ASN A 1 292 ? 2.367 21.129 13.944 1.00 56.18 537 ASN A CA 1
ATOM 1892 C C . ASN A 1 292 ? 1.624 22.381 14.419 1.00 56.10 537 ASN A C 1
ATOM 1893 O O . ASN A 1 292 ? 1.838 23.474 13.884 1.00 46.06 537 ASN A O 1
ATOM 1898 N N . LEU A 1 293 ? 0.755 22.234 15.417 1.00 54.22 538 LEU A N 1
ATOM 1899 C CA . LEU A 1 293 ? -0.123 23.321 15.802 1.00 53.86 538 LEU A CA 1
ATOM 1900 C C . LEU A 1 293 ? 0.752 24.493 16.236 1.00 55.85 538 LEU A C 1
ATOM 1901 O O . LEU A 1 293 ? 0.492 25.689 15.949 1.00 52.22 538 LEU A O 1
ATOM 1906 N N . HIS A 1 294 ? 1.859 24.139 16.874 1.00 55.98 539 HIS A N 1
ATOM 1907 C CA . HIS A 1 294 ? 2.804 25.134 17.332 1.00 56.36 539 HIS A CA 1
ATOM 1908 C C . HIS A 1 294 ? 3.368 26.030 16.300 1.00 55.30 539 HIS A C 1
ATOM 1909 O O . HIS A 1 294 ? 3.854 27.083 16.659 1.00 58.15 539 HIS A O 1
ATOM 1916 N N . LYS A 1 295 ? 3.330 25.627 15.021 1.00 51.79 540 LYS A N 1
ATOM 1917 C CA . LYS A 1 295 ? 3.892 26.441 13.940 1.00 54.09 540 LYS A CA 1
ATOM 1918 C C . LYS A 1 295 ? 2.929 27.356 13.184 1.00 58.61 540 LYS A C 1
ATOM 1919 O O . LYS A 1 295 ? 3.370 28.094 12.305 1.00 65.75 540 LYS A O 1
ATOM 1925 N N . VAL A 1 296 ? 1.640 27.331 13.487 1.00 50.45 541 VAL A N 1
ATOM 1926 C CA . VAL A 1 296 ? 0.688 28.102 12.688 1.00 44.09 541 VAL A CA 1
ATOM 1927 C C . VAL A 1 296 ? 0.278 29.367 13.487 1.00 44.29 541 VAL A C 1
ATOM 1928 O O . VAL A 1 296 ? 0.249 29.352 14.714 1.00 44.71 541 VAL A O 1
ATOM 1932 N N . SER A 1 297 ? -0.013 30.460 12.816 1.00 41.61 542 SER A N 1
ATOM 1933 C CA . SER A 1 297 ? -0.489 31.624 13.564 1.00 44.06 542 SER A CA 1
ATOM 1934 C C . SER A 1 297 ? -1.875 31.394 14.184 1.00 44.28 542 SER A C 1
ATOM 1935 O O . SER A 1 297 ? -2.637 30.503 13.744 1.00 44.73 542 SER A O 1
ATOM 1938 N N . PRO A 1 298 ? -2.232 32.197 15.202 1.00 44.56 543 PRO A N 1
ATOM 1939 C CA . PRO A 1 298 ? -3.618 32.200 15.763 1.00 47.09 543 PRO A CA 1
ATOM 1940 C C . PRO A 1 298 ? -4.639 32.445 14.669 1.00 46.26 543 PRO A C 1
ATOM 1941 O O . PRO A 1 298 ? -5.730 31.855 14.669 1.00 46.33 543 PRO A O 1
ATOM 1945 N N . SER A 1 299 ? -4.269 33.286 13.705 1.00 46.03 544 SER A N 1
ATOM 1946 C CA . SER A 1 299 ? -5.147 33.620 12.571 1.00 48.15 544 SER A CA 1
ATOM 1947 C C . SER A 1 299 ? -5.459 32.386 11.676 1.00 47.96 544 SER A C 1
ATOM 1948 O O . SER A 1 299 ? -6.620 32.129 11.264 1.00 44.20 544 SER A O 1
ATOM 1951 N N . LEU A 1 300 ? -4.410 31.609 11.382 1.00 46.05 545 LEU A N 1
ATOM 1952 C CA . LEU A 1 300 ? -4.554 30.419 10.574 1.00 43.70 545 LEU A CA 1
ATOM 1953 C C . LEU A 1 300 ? -5.318 29.379 11.372 1.00 44.87 545 LEU A C 1
ATOM 1954 O O . LEU A 1 300 ? -6.221 28.727 10.838 1.00 42.45 545 LEU A O 1
ATOM 1959 N N . LYS A 1 301 ? -5.000 29.220 12.655 1.00 42.10 546 LYS A N 1
ATOM 1960 C CA . LYS A 1 301 ? -5.755 28.298 13.495 1.00 43.19 546 LYS A CA 1
ATOM 1961 C C . LYS A 1 301 ? -7.288 28.593 13.571 1.00 44.88 546 LYS A C 1
ATOM 1962 O O . LYS A 1 301 ? -8.122 27.665 13.552 1.00 42.49 546 LYS A O 1
ATOM 1968 N N . GLY A 1 302 ? -7.649 29.886 13.656 1.00 46.62 547 GLY A N 1
ATOM 1969 C CA . GLY A 1 302 ? -9.061 30.317 13.799 1.00 43.82 547 GLY A CA 1
ATOM 1970 C C . GLY A 1 302 ? -9.749 30.101 12.446 1.00 44.30 547 GLY A C 1
ATOM 1971 O O . GLY A 1 302 ? -10.905 29.661 12.373 1.00 46.65 547 GLY A O 1
ATOM 1972 N N . PHE A 1 303 ? -9.020 30.376 11.359 1.00 45.26 548 PHE A N 1
ATOM 1973 C CA . PHE A 1 303 ? -9.464 29.985 10.022 1.00 45.59 548 PHE A CA 1
ATOM 1974 C C . PHE A 1 303 ? -9.788 28.476 9.910 1.00 45.42 548 PHE A C 1
ATOM 1975 O O . PHE A 1 303 ? -10.928 28.105 9.643 1.00 44.09 548 PHE A O 1
ATOM 1983 N N . LEU A 1 304 ? -8.814 27.616 10.180 1.00 44.39 549 LEU A N 1
ATOM 1984 C CA . LEU A 1 304 ? -9.063 26.166 10.147 1.00 45.48 549 LEU A CA 1
ATOM 1985 C C . LEU A 1 304 ? -10.251 25.704 11.013 1.00 49.25 549 LEU A C 1
ATOM 1986 O O . LEU A 1 304 ? -10.939 24.688 10.710 1.00 42.58 549 LEU A O 1
ATOM 1991 N N . ASP A 1 305 ? -10.488 26.435 12.108 1.00 44.88 550 ASP A N 1
ATOM 1992 C CA . ASP A 1 305 ? -11.558 26.043 13.036 1.00 47.76 550 ASP A CA 1
ATOM 1993 C C . ASP A 1 305 ? -12.907 26.352 12.476 1.00 42.89 550 ASP A C 1
ATOM 1994 O O . ASP A 1 305 ? -13.870 25.859 12.994 1.00 48.25 550 ASP A O 1
ATOM 1999 N N . ARG A 1 306 ? -12.978 27.229 11.472 1.00 42.65 551 ARG A N 1
ATOM 2000 C CA . ARG A 1 306 ? -14.229 27.450 10.729 1.00 41.01 551 ARG A CA 1
ATOM 2001 C C . ARG A 1 306 ? -14.493 26.330 9.688 1.00 40.18 551 ARG A C 1
ATOM 2002 O O . ARG A 1 306 ? -15.667 26.089 9.308 1.00 39.52 551 ARG A O 1
ATOM 2010 N N . LEU A 1 307 ? -13.437 25.621 9.274 1.00 38.84 552 LEU A N 1
ATOM 2011 C CA . LEU A 1 307 ? -13.560 24.601 8.200 1.00 37.47 552 LEU A CA 1
ATOM 2012 C C . LEU A 1 307 ? -13.820 23.225 8.742 1.00 40.21 552 LEU A C 1
ATOM 2013 O O . LEU A 1 307 ? -14.660 22.516 8.208 1.00 40.88 552 LEU A O 1
ATOM 2018 N N . LEU A 1 308 ? -13.041 22.814 9.747 1.00 36.69 553 LEU A N 1
ATOM 2019 C CA . LEU A 1 308 ? -13.124 21.455 10.293 1.00 38.67 553 LEU A CA 1
ATOM 2020 C C . LEU A 1 308 ? -14.105 21.438 11.462 1.00 40.74 553 LEU A C 1
ATOM 2021 O O . LEU A 1 308 ? -13.742 21.127 12.596 1.00 46.83 553 LEU A O 1
ATOM 2026 N N . VAL A 1 309 ? -15.343 21.812 11.162 1.00 41.16 554 VAL A N 1
ATOM 2027 C CA . VAL A 1 309 ? -16.452 21.833 12.089 1.00 43.46 554 VAL A CA 1
ATOM 2028 C C . VAL A 1 309 ? -17.246 20.562 11.756 1.00 48.22 554 VAL A C 1
ATOM 2029 O O . VAL A 1 309 ? -17.670 20.362 10.584 1.00 47.08 554 VAL A O 1
ATOM 2033 N N . ARG A 1 310 ? -17.510 19.720 12.759 1.00 48.74 555 ARG A N 1
ATOM 2034 C CA . ARG A 1 310 ? -18.156 18.445 12.440 1.00 49.67 555 ARG A CA 1
ATOM 2035 C C . ARG A 1 310 ? -19.582 18.664 11.980 1.00 47.42 555 ARG A C 1
ATOM 2036 O O . ARG A 1 310 ? -20.034 18.013 11.042 1.00 46.29 555 ARG A O 1
ATOM 2044 N N .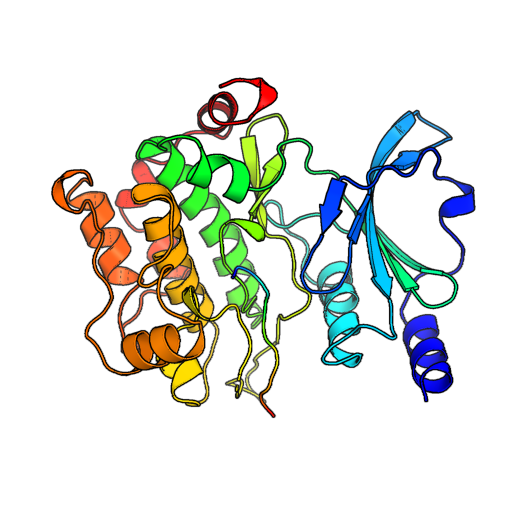 ASP A 1 311 ? -20.275 19.610 12.600 1.00 46.84 556 ASP A N 1
ATOM 2045 C CA . ASP A 1 311 ? -21.681 19.825 12.278 1.00 52.24 556 ASP A CA 1
ATOM 2046 C C . ASP A 1 311 ? -21.740 20.677 11.000 1.00 48.88 556 ASP A C 1
ATOM 2047 O O . ASP A 1 311 ? -21.337 21.865 11.050 1.00 47.46 556 ASP A O 1
ATOM 2052 N N . PRO A 1 312 ? -22.242 20.090 9.869 1.00 45.63 557 PRO A N 1
ATOM 2053 C CA . PRO A 1 312 ? -22.260 20.829 8.622 1.00 44.64 557 PRO A CA 1
ATOM 2054 C C . PRO A 1 312 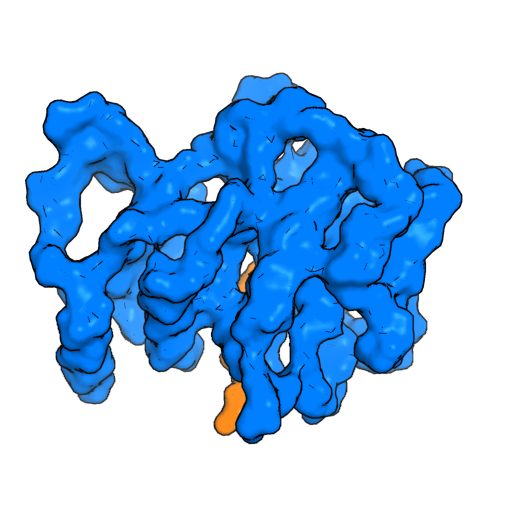? -23.023 22.134 8.722 1.00 47.27 557 PRO A C 1
ATOM 2055 O O . PRO A 1 312 ? -22.693 23.083 7.993 1.00 45.61 557 PRO A O 1
ATOM 2059 N N . ALA A 1 313 ? -24.010 22.189 9.624 1.00 45.85 558 ALA A N 1
ATOM 2060 C CA . ALA A 1 313 ? -24.783 23.429 9.857 1.00 52.92 558 ALA A CA 1
ATOM 2061 C C . ALA A 1 313 ? -23.933 24.540 10.488 1.00 54.19 558 ALA A C 1
ATOM 2062 O O . ALA A 1 313 ? -24.153 25.725 10.219 1.00 55.47 558 ALA A O 1
ATOM 2064 N N . GLN A 1 314 ? -22.931 24.168 11.283 1.00 54.28 559 GLN A N 1
ATOM 2065 C CA . GLN A 1 314 ? -22.074 25.179 11.921 1.00 50.67 559 GLN A CA 1
ATOM 2066 C C . GLN A 1 314 ? -20.803 25.537 11.137 1.00 52.25 559 GLN A C 1
ATOM 2067 O O . GLN A 1 314 ? -20.132 26.521 11.466 1.00 49.19 559 GLN A O 1
ATOM 2073 N N . ARG A 1 315 ? -20.486 24.754 10.104 1.00 43.78 560 ARG A N 1
ATOM 2074 C CA . ARG A 1 315 ? -19.292 24.956 9.321 1.00 46.89 560 ARG A CA 1
ATOM 2075 C C . ARG A 1 315 ? -19.391 26.269 8.535 1.00 45.32 560 ARG A C 1
ATOM 2076 O O . ARG A 1 315 ? -20.479 26.614 8.084 1.00 42.29 560 ARG A O 1
ATOM 2084 N N . ALA A 1 316 ? -18.301 27.037 8.390 1.00 43.48 561 ALA A N 1
ATOM 2085 C CA . ALA A 1 316 ? -18.382 28.234 7.528 1.00 44.63 561 ALA A CA 1
ATOM 2086 C C . ALA A 1 316 ? -18.718 27.869 6.052 1.00 43.66 561 ALA A C 1
ATOM 2087 O O . ALA A 1 316 ? -18.299 26.782 5.615 1.00 41.97 561 ALA A O 1
ATOM 2089 N N . THR A 1 317 ? -19.480 28.724 5.332 1.00 39.47 562 THR A N 1
ATOM 2090 C CA . THR A 1 317 ? -19.661 28.617 3.874 1.00 40.66 562 THR A CA 1
ATOM 2091 C C . THR A 1 317 ? -18.484 29.310 3.149 1.00 40.16 562 THR A C 1
ATOM 2092 O O . THR A 1 317 ? -17.727 30.102 3.727 1.00 39.99 562 THR A O 1
ATOM 2096 N N . ALA A 1 318 ? -18.316 29.021 1.869 1.00 38.26 563 ALA A N 1
ATOM 2097 C CA . ALA A 1 318 ? -17.256 29.664 1.117 1.00 40.19 563 ALA A CA 1
ATOM 2098 C C . ALA A 1 318 ? -17.429 31.156 1.137 1.00 44.49 563 ALA A C 1
ATOM 2099 O O . ALA A 1 318 ? -16.449 31.917 1.292 1.00 43.15 563 ALA A O 1
ATOM 2101 N N . ALA A 1 319 ? -18.689 31.579 0.996 1.00 48.01 564 ALA A N 1
ATOM 2102 C CA . ALA A 1 319 ? -19.014 32.999 0.904 1.00 49.62 564 ALA A CA 1
ATOM 2103 C C . ALA A 1 319 ? -18.527 33.714 2.181 1.00 48.36 564 ALA A C 1
ATOM 2104 O O . ALA A 1 319 ? -17.931 34.811 2.111 1.00 49.13 564 ALA A O 1
ATOM 2106 N N . GLU A 1 320 ? -18.750 33.072 3.330 1.00 45.56 565 GLU A N 1
ATOM 2107 C CA . GLU A 1 320 ? -18.333 33.619 4.650 1.00 47.24 565 GLU A CA 1
ATOM 2108 C C . GLU A 1 320 ? -16.820 33.598 4.816 1.00 47.63 565 GLU A C 1
ATOM 2109 O O . GLU A 1 320 ? -16.247 34.508 5.377 1.00 48.99 565 GLU A O 1
ATOM 2115 N N . LEU A 1 321 ? -16.167 32.559 4.310 1.00 41.68 566 LEU A N 1
ATOM 2116 C CA . LEU A 1 321 ? -14.752 32.425 4.503 1.00 40.39 566 LEU A CA 1
ATOM 2117 C C . LEU A 1 321 ? -14.030 33.441 3.652 1.00 39.19 566 LEU A C 1
ATOM 2118 O O . LEU A 1 321 ? -12.962 33.830 4.035 1.00 40.88 566 LEU A O 1
ATOM 2123 N N . LEU A 1 322 ? -14.612 3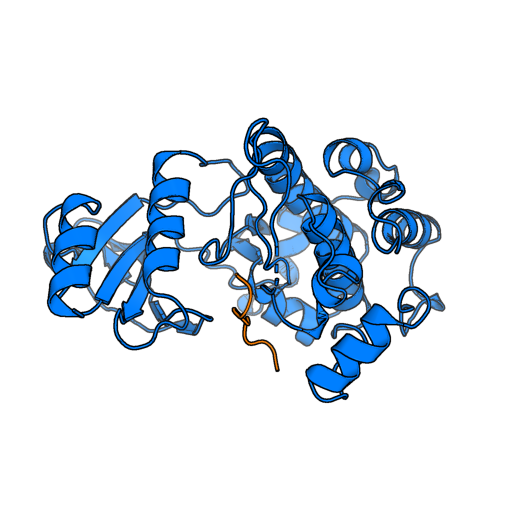3.934 2.543 1.00 40.11 567 LEU A N 1
ATOM 2124 C CA . LEU A 1 322 ? -13.915 34.991 1.790 1.00 41.50 567 LEU A CA 1
ATOM 2125 C C . LEU A 1 322 ? -13.726 36.219 2.636 1.00 46.62 567 LEU A C 1
ATOM 2126 O O . LEU A 1 322 ? -12.822 37.011 2.342 1.00 45.83 567 LEU A O 1
ATOM 2131 N N . LYS A 1 323 ? -14.534 36.382 3.691 1.00 45.51 568 LYS A N 1
ATOM 2132 C CA . LYS A 1 323 ? -14.335 37.565 4.589 1.00 53.11 568 LYS A CA 1
ATOM 2133 C C . LYS A 1 323 ? -13.434 37.332 5.815 1.00 50.21 568 LYS A C 1
ATOM 2134 O O . LYS A 1 323 ? -13.182 38.242 6.600 1.00 50.94 568 LYS A O 1
ATOM 2140 N N . HIS A 1 324 ? -12.927 36.116 5.987 1.00 49.77 569 HIS A N 1
ATOM 2141 C CA . HIS A 1 324 ? -12.119 35.815 7.150 1.00 45.55 569 HIS A CA 1
ATOM 2142 C C . HIS A 1 324 ? -10.799 36.557 7.117 1.00 50.08 569 HIS A C 1
ATOM 2143 O O . HIS A 1 324 ? -10.206 36.692 6.064 1.00 46.44 569 HIS A O 1
ATOM 2150 N N . PRO A 1 325 ? -10.364 37.121 8.270 1.00 50.65 570 PRO A N 1
ATOM 2151 C CA . PRO A 1 325 ? -9.116 37.888 8.342 1.00 52.31 570 PRO A CA 1
ATOM 2152 C C . PRO A 1 325 ? -7.883 37.103 7.958 1.00 51.20 570 PRO A C 1
ATOM 2153 O O . PRO A 1 325 ? -6.974 37.715 7.455 1.00 47.59 570 PRO A O 1
ATOM 2157 N N . PHE A 1 326 ? -7.823 35.788 8.215 1.00 48.60 571 PHE A N 1
ATOM 2158 C CA .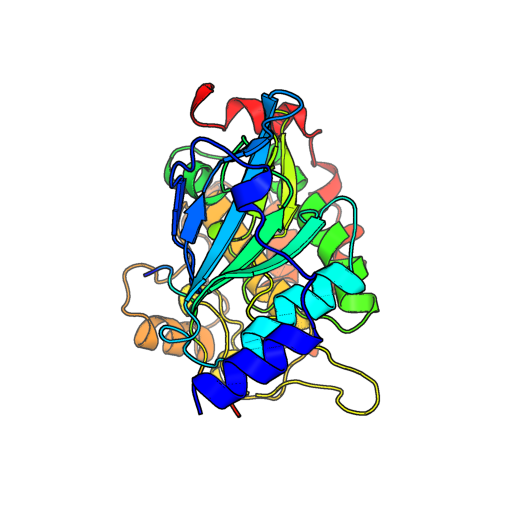 PHE A 1 326 ? -6.708 34.973 7.660 1.00 46.00 571 PHE A CA 1
ATOM 2159 C C . PHE A 1 326 ? -6.407 35.223 6.179 1.00 42.29 571 PHE A C 1
ATOM 2160 O O . PHE A 1 326 ? -5.234 35.292 5.782 1.00 45.46 571 PHE A O 1
ATOM 2168 N N . LEU A 1 327 ? -7.431 35.371 5.340 1.00 43.17 572 LEU A N 1
ATOM 2169 C CA . LEU A 1 327 ? -7.171 35.612 3.914 1.00 41.20 572 LEU A CA 1
ATOM 2170 C C . LEU A 1 327 ? -6.480 36.943 3.601 1.00 43.56 572 LEU A C 1
ATOM 2171 O O . LEU A 1 327 ? -5.941 37.084 2.497 1.00 44.46 572 LEU A O 1
ATOM 2176 N N . ALA A 1 328 ? -6.529 37.920 4.521 1.00 43.60 573 ALA A N 1
ATOM 2177 C CA . ALA A 1 328 ? -5.761 39.153 4.328 1.00 51.51 573 ALA A CA 1
ATOM 2178 C C . ALA A 1 328 ? -4.237 38.918 4.162 1.00 51.34 573 ALA A C 1
ATOM 2179 O O . ALA A 1 328 ? -3.556 39.766 3.586 1.00 54.62 573 ALA A O 1
ATOM 2181 N N . LYS A 1 329 ? -3.720 37.790 4.662 1.00 50.06 574 LYS A N 1
ATOM 2182 C CA . LYS A 1 329 ? -2.303 37.395 4.453 1.00 51.14 574 LYS A CA 1
ATOM 2183 C C . LYS A 1 329 ? -1.998 36.960 3.004 1.00 51.03 574 LYS A C 1
ATOM 2184 O O . LYS A 1 329 ? -0.837 36.787 2.660 1.00 47.91 574 LYS A O 1
ATOM 2190 N N . ALA A 1 330 ? -3.022 36.798 2.158 1.00 46.63 575 ALA A N 1
ATOM 2191 C CA . ALA A 1 330 ? -2.808 36.137 0.843 1.00 45.45 575 ALA A CA 1
ATOM 2192 C C . ALA A 1 330 ? -1.848 36.900 -0.023 1.00 45.98 575 ALA A C 1
ATOM 2193 O O . ALA A 1 330 ? -2.019 38.056 -0.248 1.00 45.65 575 ALA A O 1
ATOM 2195 N N . GLY A 1 331 ? -0.799 36.241 -0.502 1.00 46.52 576 GLY A N 1
ATOM 2196 C CA . GLY A 1 331 ? 0.139 36.906 -1.388 1.00 44.18 576 GLY A CA 1
ATOM 2197 C C . GLY A 1 331 ? -0.326 36.880 -2.833 1.00 47.05 576 GLY A C 1
ATOM 2198 O O . GLY A 1 331 ? -1.274 36.173 -3.175 1.00 39.87 576 GLY A O 1
ATOM 2199 N N . PRO A 1 332 ? 0.374 37.620 -3.694 1.00 44.34 577 PRO A N 1
ATOM 2200 C CA . PRO A 1 332 ? 0.013 37.454 -5.103 1.00 44.11 577 PRO A CA 1
ATOM 2201 C C . PRO A 1 332 ? 0.460 36.079 -5.653 1.00 42.26 577 PRO A C 1
ATOM 2202 O O . PRO A 1 332 ? 1.217 35.366 -5.003 1.00 38.06 577 PRO A O 1
ATOM 2206 N N . PRO A 1 333 ? -0.003 35.713 -6.854 1.00 40.20 578 PRO A N 1
ATOM 2207 C CA . PRO A 1 333 ? 0.499 34.501 -7.533 1.00 39.96 578 PRO A CA 1
ATOM 2208 C C . PRO A 1 333 ? 2.058 34.404 -7.608 1.00 38.25 578 PRO A C 1
ATOM 2209 O O . PRO A 1 333 ? 2.614 33.334 -7.435 1.00 39.34 578 PRO A O 1
ATOM 2213 N N . ALA A 1 334 ? 2.758 35.505 -7.809 1.00 37.72 579 ALA A N 1
ATOM 2214 C CA . ALA A 1 334 ? 4.229 35.465 -7.816 1.00 42.01 579 ALA A CA 1
ATOM 2215 C C . ALA A 1 334 ? 4.794 34.815 -6.523 1.00 43.47 579 ALA A C 1
ATOM 2216 O O . ALA A 1 334 ? 5.916 34.272 -6.500 1.00 42.43 579 ALA A O 1
ATOM 2218 N N . SER A 1 335 ? 4.017 34.862 -5.452 1.00 40.42 580 SER A N 1
ATOM 2219 C CA . SER A 1 335 ? 4.566 34.440 -4.164 1.00 42.67 580 SER A CA 1
ATOM 2220 C C . SER A 1 335 ? 4.610 32.896 -4.065 1.00 41.22 580 SER A C 1
ATOM 2221 O O . SER A 1 335 ? 5.367 32.335 -3.262 1.00 42.88 580 SER A O 1
ATOM 2224 N N . ILE A 1 336 ? 3.794 32.252 -4.916 1.00 38.29 581 ILE A N 1
ATOM 2225 C CA . ILE A 1 336 ? 3.682 30.788 -5.126 1.00 37.71 581 ILE A CA 1
ATOM 2226 C C . ILE A 1 336 ? 4.789 30.210 -6.020 1.00 37.85 581 ILE A C 1
ATOM 2227 O O . ILE A 1 336 ? 5.305 29.066 -5.805 1.00 37.59 581 ILE A O 1
ATOM 2232 N N . VAL A 1 337 ? 5.177 30.998 -7.025 1.00 37.21 582 VAL A N 1
ATOM 2233 C CA . VAL A 1 337 ? 6.238 30.605 -7.995 1.00 41.99 582 VAL A CA 1
ATOM 2234 C C . VAL A 1 337 ? 7.479 29.885 -7.443 1.00 43.25 582 VAL A C 1
ATOM 2235 O O . VAL A 1 337 ? 7.856 28.827 -7.980 1.00 42.12 582 VAL A O 1
ATOM 2239 N N . PRO A 1 338 ? 8.118 30.423 -6.360 1.00 42.86 583 PRO A N 1
ATOM 2240 C CA . PRO A 1 338 ? 9.338 29.744 -5.915 1.00 42.80 583 PRO A CA 1
ATOM 2241 C C . PRO A 1 338 ? 9.090 28.328 -5.366 1.00 39.23 583 PRO A C 1
ATOM 2242 O O . PRO A 1 338 ? 10.041 27.589 -5.201 1.00 37.99 583 PRO A O 1
ATOM 2246 N N . LEU A 1 339 ? 7.851 27.965 -5.081 1.00 37.06 584 LEU A N 1
ATOM 2247 C CA . LEU A 1 339 ? 7.565 26.643 -4.498 1.00 36.76 584 LEU A CA 1
ATOM 2248 C C . LEU A 1 339 ? 7.652 25.495 -5.560 1.00 39.16 584 LEU A C 1
ATOM 2249 O O . LEU A 1 339 ? 7.741 24.322 -5.212 1.00 37.07 584 LEU A O 1
ATOM 2254 N N . MET A 1 340 ? 7.540 25.855 -6.833 1.00 34.72 585 MET A N 1
ATOM 2255 C CA . MET A 1 340 ? 7.425 24.882 -7.934 1.00 39.39 585 MET A CA 1
ATOM 2256 C C . MET A 1 340 ? 8.725 24.198 -8.252 1.00 40.42 585 MET A C 1
ATOM 2257 O O . MET A 1 340 ? 9.795 24.769 -8.040 1.00 37.11 585 MET A O 1
ATOM 2262 N N . ARG A 1 341 ? 8.613 22.958 -8.718 1.00 37.41 586 ARG A N 1
ATOM 2263 C CA . ARG A 1 341 ? 9.799 22.081 -8.850 1.00 38.35 586 ARG A CA 1
ATOM 2264 C C . ARG A 1 341 ? 10.965 22.753 -9.635 1.00 42.28 586 ARG A C 1
ATOM 2265 O O . ARG A 1 341 ? 12.136 22.719 -9.230 1.00 42.42 586 ARG A O 1
ATOM 2273 N N . GLN A 1 342 ? 10.647 23.434 -10.729 1.00 38.59 587 GLN A N 1
ATOM 2274 C CA . GLN A 1 342 ? 11.699 24.024 -11.553 1.00 44.22 587 GLN A CA 1
ATOM 2275 C C . GLN A 1 342 ? 12.399 25.179 -10.839 1.00 45.24 587 GLN A C 1
ATOM 2276 O O . GLN A 1 342 ? 13.451 25.627 -11.292 1.00 44.36 587 GLN A O 1
ATOM 2282 N N . ASN A 1 343 ? 11.801 25.690 -9.745 1.00 42.24 588 ASN A N 1
ATOM 2283 C CA . ASN A 1 343 ? 12.417 26.826 -8.974 1.00 45.96 588 ASN A CA 1
ATOM 2284 C C . ASN A 1 343 ? 13.028 26.445 -7.589 1.00 51.05 588 ASN A C 1
ATOM 2285 O O . ASN A 1 343 ? 14.007 26.992 -7.211 1.00 59.13 588 ASN A O 1
ATOM 2290 N N . ARG A 1 344 ? 12.485 25.486 -6.864 1.00 57.48 589 ARG A N 1
ATOM 2291 C CA . ARG A 1 344 ? 12.952 25.274 -5.483 1.00 63.77 589 ARG A CA 1
ATOM 2292 C C . ARG A 1 344 ? 14.382 24.737 -5.256 1.00 63.92 589 ARG A C 1
ATOM 2293 O O . ARG A 1 344 ? 15.032 24.249 -6.183 1.00 76.04 589 ARG A O 1
ATOM 2301 N N . ARG B 2 5 ? -3.107 6.175 0.469 1.00 62.00 -3 ARG B N 1
ATOM 2302 C CA . ARG B 2 5 ? -3.550 6.156 -0.957 1.00 61.51 -3 ARG B CA 1
ATOM 2303 C C . ARG B 2 5 ? -4.291 7.463 -1.276 1.00 64.36 -3 ARG B C 1
ATOM 2304 O O . ARG B 2 5 ? -5.071 7.983 -0.460 1.00 65.42 -3 ARG B O 1
ATOM 2312 N N . ARG B 2 6 ? -4.056 7.976 -2.474 1.00 53.26 -2 ARG B N 1
ATOM 2313 C CA . ARG B 2 6 ? -4.637 9.235 -2.913 1.00 50.43 -2 ARG B CA 1
ATOM 2314 C C . ARG B 2 6 ? -5.802 9.027 -3.961 1.00 52.73 -2 ARG B C 1
ATOM 2315 O O . ARG B 2 6 ? -6.269 9.985 -4.563 1.00 43.12 -2 ARG B O 1
ATOM 2323 N N . ARG B 2 7 ? -6.249 7.796 -4.186 1.00 45.98 -1 ARG B N 1
ATOM 2324 C CA . ARG B 2 7 ? -7.261 7.513 -5.231 1.00 50.63 -1 ARG B CA 1
ATOM 2325 C C . ARG B 2 7 ? -8.696 7.873 -4.790 1.00 47.61 -1 ARG B C 1
ATOM 2326 O O . ARG B 2 7 ? -9.111 7.503 -3.688 1.00 41.42 -1 ARG B O 1
ATOM 2334 N N . THR B 2 8 ? -9.475 8.500 -5.681 1.00 42.27 0 THR B N 1
ATOM 2335 C CA . THR B 2 8 ? -10.850 8.914 -5.381 1.00 44.48 0 THR B CA 1
ATOM 2336 C C . THR B 2 8 ? -11.769 7.699 -5.399 1.00 51.47 0 THR B C 1
ATOM 2337 O O . THR B 2 8 ? -11.623 6.851 -6.283 1.00 45.00 0 THR B O 1
ATOM 2341 N N . TRP B 2 9 ? -12.712 7.634 -4.453 1.00 47.71 1 TRP B N 1
ATOM 2342 C CA . TRP B 2 9 ? -13.720 6.550 -4.425 1.00 51.21 1 TRP B CA 1
ATOM 2343 C C . TRP B 2 9 ? -15.054 7.039 -4.863 1.00 53.09 1 TRP B C 1
ATOM 2344 O O . TRP B 2 9 ? -15.449 8.160 -4.555 1.00 44.40 1 TRP B O 1
ATOM 2355 N N . TYR B 2 10 ? -15.787 6.172 -5.545 1.00 53.87 2 TYR B N 1
ATOM 2356 C CA . TYR B 2 10 ? -17.207 6.365 -5.768 1.00 61.00 2 TYR B CA 1
ATOM 2357 C C . TYR B 2 10 ? -17.936 5.057 -5.394 1.00 64.13 2 TYR B C 1
ATOM 2358 O O . TYR B 2 10 ? -17.620 4.042 -5.998 1.00 59.55 2 TYR B O 1
ATOM 2367 N N . PHE B 2 11 ? -18.865 5.094 -4.414 1.00 73.32 3 PHE B N 1
ATOM 2368 C CA . PHE B 2 11 ? -19.757 3.936 -4.018 1.00 83.36 3 PHE B CA 1
ATOM 2369 C C . PHE B 2 11 ? -21.288 4.220 -3.715 1.00 90.98 3 PHE B C 1
ATOM 2370 O O . PHE B 2 11 ? -22.100 3.283 -3.780 1.00 102.67 3 PHE B O 1
ATOM 2378 N N . GLY B 2 12 ? -21.700 5.462 -3.402 1.00 68.08 4 GLY B N 1
ATOM 2379 C CA . GLY B 2 12 ? -23.109 5.736 -3.018 1.00 70.06 4 GLY B CA 1
ATOM 2380 C C . GLY B 2 12 ? -24.247 5.626 -4.062 1.00 74.40 4 GLY B C 1
ATOM 2381 O O . GLY B 2 12 ? -23.975 5.550 -5.269 1.00 71.79 4 GLY B O 1
ATOM 2382 N N . GLY B 2 13 ? -25.515 5.630 -3.608 1.00 56.48 5 GLY B N 1
ATOM 2383 C CA . GLY B 2 13 ? -26.668 5.682 -4.543 1.00 71.20 5 GLY B CA 1
ATOM 2384 C C . GLY B 2 13 ? -27.097 4.361 -5.201 1.00 55.68 5 GLY B C 1
ATOM 2385 O O . GLY B 2 13 ? -28.073 4.326 -5.983 1.00 66.43 5 GLY B O 1
#

CATH classification: 3.30.200.20 (+1 more: 1.10.510.10)

InterPro domains:
  IPR000095 CRIB domain [PF00786] (10-63)
  IPR000095 CRIB domain [PS50108] (11-24)
  IPR000095 CRIB domain [SM00285] (11-46)
  IPR000719 Protein kinase domain [PF00069] (326-572)
  IPR000719 Protein kinase domain [PS50011] (321-572)
  IPR011009 Protein kinase-like domain superfamily [SSF56112] (323-578)
  IPR017441 Protein kinase, ATP binding site [PS00107] (327-351)
  IPR033923 p21 activated kinase binding domain [cd01093] (10-55)
  IPR036936 CRIB domain superfamily [G3DSA:3.90.810.10] (5-47)
  IPR051931 Serine/threonine-protein kinase PAK 3-like [PTHR45832] (21-589)

Solvent-accessible surface area: 13618 Å² total

Radius of gyration: 18.95 Å; Cα contacts (8 Å, |Δi|>4): 577; chains: 2; bounding box: 49×41×54 Å

Foldseek 3Di:
DLVVLLVVVQVQFDDDDCVVFWADWDWDAADLFGTKTWTAGRVPRDIWIKGKGFCVVDPDNVLQCQVRCCQVPPDDPQAWHWDGWDCDPRIIIIITHDAPLAFQLVLLQPDADDLQLLLQQLLSVLVSLVRCQVQQKAQQEDARNQWGHHLLQRIHGHDSSFIDGADPVRNFAFAGYQQLQFALCNLVRNTHGNLRNLSSVLQNSLCNHVVHGPPRVPPSVVSNVCNNPDQQDDRPPNVPDDPLVVVLSCLRRDNPSVSRDHSVRSNPRPSSVSHDPSNSRNCSGPVRD/DPDDDDDDD